Protein AF-A0A9Q5CWF3-F1 (afdb_monomer)

Structure (mmCIF, N/CA/C/O backbone):
data_AF-A0A9Q5CWF3-F1
#
_entry.id   AF-A0A9Q5CWF3-F1
#
loop_
_atom_site.group_PDB
_atom_site.id
_atom_site.type_symbol
_atom_site.label_atom_id
_atom_site.label_alt_id
_atom_site.label_comp_id
_atom_site.label_asym_id
_atom_site.label_entity_id
_atom_site.label_seq_id
_atom_site.pdbx_PDB_ins_code
_atom_site.Cartn_x
_atom_site.Cartn_y
_atom_site.Cartn_z
_atom_site.occupancy
_atom_site.B_iso_or_equiv
_atom_site.auth_seq_id
_atom_site.auth_comp_id
_atom_site.auth_asym_id
_atom_site.auth_atom_id
_atom_site.pdbx_PDB_model_num
ATOM 1 N N . MET A 1 1 ? 48.496 39.027 -43.765 1.00 51.56 1 MET A N 1
ATOM 2 C CA . MET A 1 1 ? 48.402 38.081 -42.628 1.00 51.56 1 MET A CA 1
ATOM 3 C C . MET A 1 1 ? 47.495 38.652 -41.541 1.00 51.56 1 MET A C 1
ATOM 5 O O . MET A 1 1 ? 48.000 39.264 -40.611 1.00 51.56 1 MET A O 1
ATOM 9 N N . ARG A 1 2 ? 46.163 38.553 -41.665 1.00 50.00 2 ARG A N 1
ATOM 10 C CA . ARG A 1 2 ? 45.255 39.037 -40.605 1.00 50.00 2 ARG A CA 1
ATOM 11 C C . ARG A 1 2 ? 43.814 38.542 -40.772 1.00 50.00 2 ARG A C 1
ATOM 13 O O . ARG A 1 2 ? 42.911 39.358 -40.755 1.00 50.00 2 ARG A O 1
ATOM 20 N N . GLN A 1 3 ? 43.581 37.246 -41.009 1.00 55.09 3 GLN A N 1
ATOM 21 C CA . GLN A 1 3 ? 42.193 36.740 -41.092 1.00 55.09 3 GLN A CA 1
ATOM 22 C C . GLN A 1 3 ? 41.992 35.226 -40.888 1.00 55.09 3 GLN A C 1
ATOM 24 O O . GLN A 1 3 ? 40.883 34.745 -41.062 1.00 55.09 3 GLN A O 1
ATOM 29 N N . PHE A 1 4 ? 43.009 34.467 -40.461 1.00 52.19 4 PHE A N 1
ATOM 30 C CA . PHE A 1 4 ? 42.871 33.010 -40.277 1.00 52.19 4 PHE A CA 1
ATOM 31 C C . PHE A 1 4 ? 42.641 32.549 -38.828 1.00 52.19 4 PHE A C 1
ATOM 33 O O . PHE A 1 4 ? 42.429 31.366 -38.596 1.00 52.19 4 PHE A O 1
ATOM 40 N N . ILE A 1 5 ? 42.631 33.458 -37.846 1.00 55.88 5 ILE A N 1
ATOM 41 C CA . ILE A 1 5 ? 42.514 33.078 -36.423 1.00 55.88 5 ILE A CA 1
ATOM 42 C C . ILE A 1 5 ? 41.044 32.948 -35.969 1.00 55.88 5 ILE A C 1
ATOM 44 O O . ILE A 1 5 ? 40.765 32.282 -34.978 1.00 55.88 5 ILE A O 1
ATOM 48 N N . LEU A 1 6 ? 40.075 33.493 -36.717 1.00 50.09 6 LEU A N 1
ATOM 49 C CA . LEU A 1 6 ? 38.658 33.436 -36.318 1.00 50.09 6 LEU A CA 1
ATOM 50 C C . LEU A 1 6 ? 37.949 32.105 -36.633 1.00 50.09 6 LEU A C 1
ATOM 52 O O . LEU A 1 6 ? 36.857 31.871 -36.126 1.00 50.09 6 LEU A O 1
ATOM 56 N N . LEU A 1 7 ? 38.554 31.221 -37.432 1.00 50.06 7 LEU A N 1
ATOM 57 C CA . LEU A 1 7 ? 37.955 29.929 -37.806 1.00 50.06 7 LEU A CA 1
ATOM 58 C C . LEU A 1 7 ? 38.185 28.817 -36.769 1.00 50.06 7 LEU A C 1
ATOM 60 O O . LEU A 1 7 ? 37.530 27.782 -36.830 1.00 50.06 7 LEU A O 1
ATOM 64 N N . LEU A 1 8 ? 39.050 29.044 -35.775 1.00 50.50 8 LEU A N 1
ATOM 65 C CA . LEU A 1 8 ? 39.293 28.105 -34.671 1.00 50.50 8 LEU A CA 1
ATOM 66 C C . LEU A 1 8 ? 38.262 28.205 -33.532 1.00 50.50 8 LEU A C 1
ATOM 68 O O . LEU A 1 8 ? 38.248 27.348 -32.656 1.00 50.50 8 LEU A O 1
ATOM 72 N N . PHE A 1 9 ? 37.363 29.196 -33.566 1.00 50.78 9 PHE A N 1
ATOM 73 C CA . PHE A 1 9 ? 36.269 29.351 -32.592 1.00 50.78 9 PHE A CA 1
ATOM 74 C C . PHE A 1 9 ? 34.940 28.711 -33.029 1.00 50.78 9 PHE A C 1
ATOM 76 O O . PHE A 1 9 ? 33.946 28.809 -32.315 1.00 50.78 9 PHE A O 1
ATOM 83 N N . LEU A 1 10 ? 34.919 28.036 -34.182 1.00 50.47 10 LEU A N 1
ATOM 84 C CA . LEU A 1 10 ? 33.739 27.366 -34.738 1.00 50.47 10 LEU A CA 1
ATOM 85 C C . LEU A 1 10 ? 33.941 25.855 -34.902 1.00 50.47 10 LEU A C 1
ATOM 87 O O . LEU A 1 10 ? 33.289 25.240 -35.739 1.00 50.47 10 LEU A O 1
ATOM 91 N N . LEU A 1 11 ? 34.811 25.232 -34.102 1.00 48.25 11 LEU A N 1
ATOM 92 C CA . LEU A 1 11 ? 34.676 23.798 -33.855 1.00 48.25 11 LEU A CA 1
ATOM 93 C C . LEU A 1 11 ? 33.462 23.639 -32.939 1.00 48.25 11 LEU A C 1
ATOM 95 O O . LEU A 1 11 ? 33.557 24.000 -31.761 1.00 48.25 11 LEU A O 1
ATOM 99 N N . PRO A 1 12 ? 32.310 23.149 -33.439 1.00 53.94 12 PRO A N 1
ATOM 100 C CA . PRO A 1 12 ? 31.227 22.813 -32.548 1.00 53.94 12 PRO A CA 1
ATOM 101 C C . PRO A 1 12 ? 31.809 21.749 -31.640 1.00 53.94 12 PRO A C 1
ATOM 103 O O . PRO A 1 12 ? 32.381 20.756 -32.098 1.00 53.94 12 PRO A O 1
ATOM 106 N N . ILE A 1 13 ? 31.679 21.986 -30.345 1.00 56.44 13 ILE A N 1
ATOM 107 C CA . ILE A 1 13 ? 31.797 20.964 -29.330 1.00 56.44 13 ILE A CA 1
ATOM 108 C C . ILE A 1 13 ? 30.692 19.952 -29.668 1.00 56.44 13 ILE A C 1
ATOM 110 O O . ILE A 1 13 ? 29.629 19.940 -29.062 1.00 56.44 13 ILE A O 1
ATOM 114 N N . PHE A 1 14 ? 30.958 19.054 -30.619 1.00 51.12 14 PHE A N 1
ATOM 115 C CA . PHE A 1 14 ? 30.451 17.690 -30.609 1.00 51.12 14 PHE A CA 1
ATOM 116 C C . PHE A 1 14 ? 31.179 16.964 -29.472 1.00 51.12 14 PHE A C 1
ATOM 118 O O . PHE A 1 14 ? 31.769 15.901 -29.638 1.00 51.12 14 PHE A O 1
ATOM 125 N N . GLY A 1 15 ? 31.172 17.574 -28.283 1.00 47.25 15 GLY A N 1
ATOM 126 C CA . GLY A 1 15 ? 31.254 16.816 -27.064 1.00 47.25 15 GLY A CA 1
ATOM 127 C C . GLY A 1 15 ? 30.072 15.888 -27.173 1.00 47.25 15 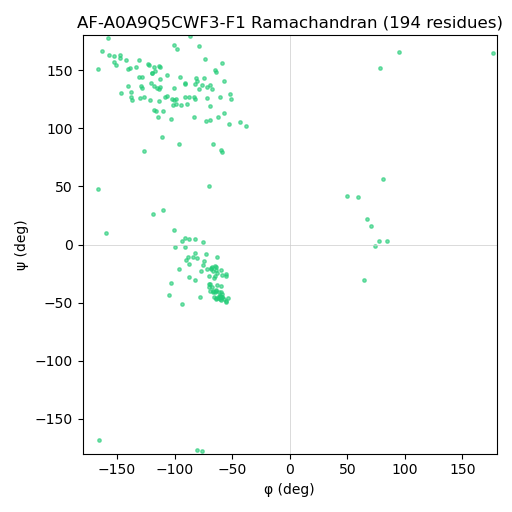GLY A C 1
ATOM 128 O O . GLY A 1 15 ? 28.939 16.361 -27.253 1.00 47.25 15 GLY A O 1
ATOM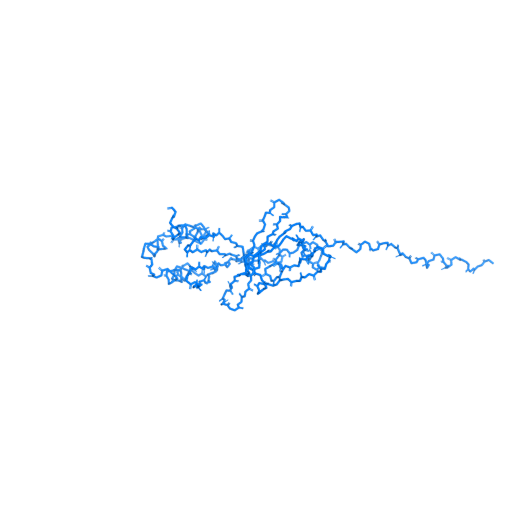 129 N N . ASN A 1 16 ? 30.368 14.597 -27.299 1.00 43.62 16 ASN A N 1
ATOM 130 C CA . ASN A 1 16 ? 29.409 13.533 -27.113 1.00 43.62 16 ASN A CA 1
ATOM 131 C C . ASN A 1 16 ? 28.514 13.958 -25.955 1.00 43.62 16 ASN A C 1
ATOM 133 O O . ASN A 1 16 ? 28.917 13.900 -24.789 1.00 43.62 16 ASN A O 1
ATOM 137 N N . SER A 1 17 ? 27.315 14.442 -26.279 1.00 42.72 17 SER A N 1
ATOM 138 C CA . SER A 1 17 ? 26.239 14.479 -25.327 1.00 42.72 17 SER A CA 1
ATOM 139 C C . SER A 1 17 ? 25.963 13.005 -25.111 1.00 42.72 17 SER A C 1
ATOM 141 O O . SER A 1 17 ? 25.153 12.377 -25.785 1.00 42.72 17 SER A O 1
ATOM 143 N N . ASN A 1 18 ? 26.712 12.417 -24.178 1.00 45.28 18 ASN A N 1
ATOM 144 C CA . ASN A 1 18 ? 26.274 11.256 -23.443 1.00 45.28 18 ASN A CA 1
ATOM 145 C C . ASN A 1 18 ? 24.994 11.736 -22.765 1.00 45.28 18 ASN A C 1
ATOM 147 O O . ASN A 1 18 ? 25.015 12.202 -21.625 1.00 45.28 18 ASN A O 1
ATOM 151 N N . ALA A 1 19 ? 23.900 11.768 -23.530 1.00 41.53 19 ALA A N 1
ATOM 152 C CA . ALA A 1 19 ? 22.565 12.009 -23.055 1.00 41.53 19 ALA A CA 1
ATOM 153 C C . ALA A 1 19 ? 22.415 10.988 -21.949 1.00 41.53 19 ALA A C 1
ATOM 155 O O . ALA A 1 19 ? 22.371 9.798 -22.247 1.00 41.53 19 ALA A O 1
ATOM 156 N N . GLN A 1 20 ? 22.511 11.462 -20.702 1.00 51.28 20 GLN A N 1
ATOM 157 C CA . GLN A 1 20 ? 22.682 10.631 -19.520 1.00 51.28 20 GLN A CA 1
ATOM 158 C C . GLN A 1 20 ? 21.743 9.445 -19.650 1.00 51.28 20 GLN A C 1
ATOM 160 O O . GLN A 1 20 ? 20.522 9.633 -19.539 1.00 51.28 20 GLN A O 1
ATOM 165 N N . THR A 1 21 ? 22.297 8.267 -19.954 1.00 53.91 21 THR A N 1
ATOM 166 C CA . THR A 1 21 ? 21.495 7.067 -20.157 1.00 53.91 21 THR A CA 1
ATOM 167 C C . THR A 1 21 ? 20.591 6.975 -18.938 1.00 53.91 21 THR A C 1
ATOM 169 O O . THR A 1 21 ? 21.089 7.135 -17.816 1.00 53.91 21 THR A O 1
ATOM 172 N N . PRO A 1 22 ? 19.260 6.886 -19.111 1.00 63.03 22 PRO A N 1
ATOM 173 C CA . PRO A 1 22 ? 18.371 6.881 -17.967 1.00 63.03 22 PRO A CA 1
ATOM 174 C C . PRO A 1 22 ? 18.847 5.807 -16.996 1.00 63.03 22 PRO A C 1
ATOM 176 O O . PRO A 1 22 ? 19.101 4.686 -17.430 1.00 63.03 22 PRO A O 1
ATOM 179 N N . SER A 1 23 ? 19.008 6.152 -15.718 1.00 83.56 23 SER A N 1
ATOM 180 C CA . SER A 1 23 ? 19.362 5.154 -14.713 1.00 83.56 23 SER A CA 1
ATOM 181 C C . SER A 1 23 ? 18.217 4.147 -14.677 1.00 83.56 23 SER A C 1
ATOM 183 O O . SER A 1 23 ? 17.084 4.502 -14.343 1.00 83.56 23 SER A O 1
ATOM 185 N N . THR A 1 24 ? 18.472 2.933 -15.156 1.00 91.62 24 THR A N 1
ATOM 186 C CA . THR A 1 24 ? 17.497 1.845 -15.157 1.00 91.62 24 THR A CA 1
ATOM 187 C C . THR A 1 24 ? 17.947 0.760 -14.206 1.00 91.62 24 THR A C 1
ATOM 189 O O . THR A 1 24 ? 19.127 0.418 -14.183 1.00 91.62 24 THR A O 1
ATOM 192 N N . VAL A 1 25 ? 16.997 0.157 -13.505 1.00 93.62 25 VAL A N 1
ATOM 193 C CA . VAL A 1 25 ? 17.226 -0.979 -12.612 1.00 93.62 25 VAL A CA 1
ATOM 194 C C . VAL A 1 25 ? 16.418 -2.189 -13.079 1.00 93.62 25 VAL A C 1
ATOM 196 O O . VAL A 1 25 ? 15.331 -2.009 -13.635 1.00 93.62 25 VAL A O 1
ATOM 199 N N . PRO A 1 26 ? 16.904 -3.424 -12.877 1.00 94.56 26 PRO A N 1
ATOM 200 C CA . PRO A 1 26 ? 16.088 -4.614 -13.078 1.00 94.56 26 PRO A CA 1
ATOM 201 C C . PRO A 1 26 ? 14.822 -4.573 -12.214 1.00 94.56 26 PRO A C 1
ATOM 203 O O . PRO A 1 26 ? 14.853 -4.162 -11.051 1.00 94.56 26 PRO A O 1
ATOM 206 N N . GLY A 1 27 ? 13.709 -5.022 -12.780 1.00 96.00 27 GLY A N 1
ATOM 207 C CA . GLY A 1 27 ? 12.434 -5.095 -12.087 1.00 96.00 27 GLY A CA 1
ATOM 208 C C . GLY A 1 27 ? 11.423 -5.957 -12.829 1.00 96.00 27 GLY A C 1
ATOM 209 O O . GLY A 1 27 ? 11.756 -6.698 -13.754 1.00 96.00 27 GLY A O 1
ATOM 210 N N . TYR A 1 28 ? 10.172 -5.871 -12.401 1.00 96.94 28 TYR A N 1
ATOM 211 C CA . TYR A 1 28 ? 9.061 -6.604 -12.993 1.00 96.94 28 TYR A CA 1
ATOM 212 C C . TYR A 1 28 ? 7.751 -5.850 -12.792 1.00 96.94 28 TYR A C 1
ATOM 214 O O . TYR A 1 28 ? 7.643 -5.012 -11.896 1.00 96.94 28 TYR A O 1
ATOM 222 N N . TYR A 1 29 ? 6.741 -6.197 -13.580 1.00 97.81 29 TYR A N 1
ATOM 223 C CA . TYR A 1 29 ? 5.349 -5.849 -13.310 1.00 97.81 29 TYR A CA 1
ATOM 224 C C . TYR A 1 29 ? 4.449 -7.077 -13.442 1.00 97.81 29 TYR A C 1
ATOM 226 O O . TYR A 1 29 ? 4.824 -8.065 -14.068 1.00 97.81 29 TYR A O 1
ATOM 234 N N . VAL A 1 30 ? 3.275 -7.011 -12.819 1.00 98.12 30 VAL A N 1
ATOM 235 C CA . VAL A 1 30 ? 2.263 -8.070 -12.828 1.00 98.12 30 VAL A CA 1
ATOM 236 C C . VAL A 1 30 ? 1.031 -7.574 -13.574 1.00 98.12 30 VAL A C 1
ATOM 238 O O . VAL A 1 30 ? 0.477 -6.530 -13.220 1.00 98.12 30 VAL A O 1
ATOM 241 N N . THR A 1 31 ? 0.612 -8.3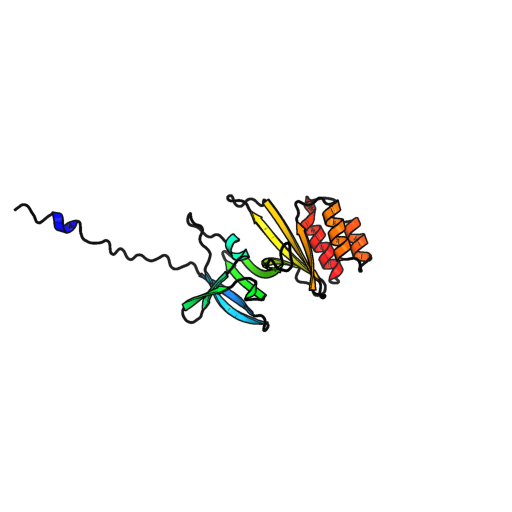00 -14.606 1.00 97.12 31 THR A N 1
ATOM 242 C CA . THR A 1 31 ? -0.572 -7.987 -15.425 1.00 97.12 31 THR A CA 1
ATOM 243 C C . THR A 1 31 ? -1.871 -8.399 -14.725 1.00 97.12 31 THR A C 1
ATOM 245 O O . THR A 1 31 ? -1.852 -9.113 -13.725 1.00 97.12 31 THR A O 1
ATOM 248 N N . TYR A 1 32 ? -3.028 -8.006 -15.271 1.00 95.56 32 TYR A N 1
ATOM 249 C CA . TYR A 1 32 ? -4.330 -8.485 -14.782 1.00 95.56 32 TYR A CA 1
ATOM 250 C C . TYR A 1 32 ? -4.597 -9.972 -15.051 1.00 95.56 32 TYR A C 1
ATOM 252 O O . TYR A 1 32 ? -5.390 -10.576 -14.335 1.00 95.56 32 TYR A O 1
ATOM 260 N N . SER A 1 33 ? -3.902 -10.577 -16.020 1.00 96.50 33 SER A N 1
ATOM 261 C CA . SER A 1 33 ? -3.858 -12.034 -16.212 1.00 96.50 33 SER A CA 1
ATOM 262 C C . SER A 1 33 ? -2.974 -12.749 -15.182 1.00 96.50 33 SER A C 1
ATOM 264 O O . SER A 1 33 ? -2.855 -13.967 -15.230 1.00 96.50 33 SER A O 1
ATOM 266 N N . ASN A 1 34 ? -2.397 -12.007 -14.226 1.00 94.25 34 ASN A N 1
ATOM 267 C CA . ASN A 1 34 ? -1.495 -12.498 -13.187 1.00 94.25 34 ASN A CA 1
ATOM 268 C C . ASN A 1 34 ? -0.143 -13.012 -13.721 1.00 94.25 34 ASN A C 1
ATOM 270 O O . ASN A 1 34 ? 0.561 -13.753 -13.034 1.00 94.25 34 ASN A O 1
ATOM 274 N N . ASP A 1 35 ? 0.252 -12.568 -14.916 1.00 96.81 35 ASP A N 1
ATOM 275 C CA . ASP A 1 35 ? 1.565 -12.858 -15.486 1.00 96.81 35 ASP A CA 1
ATOM 276 C C . ASP A 1 35 ? 2.606 -11.893 -14.924 1.00 96.81 35 ASP A C 1
ATOM 278 O O . ASP A 1 35 ? 2.369 -10.687 -14.813 1.00 96.81 35 ASP A O 1
ATOM 282 N N . THR A 1 36 ? 3.788 -12.416 -14.600 1.00 96.81 36 THR A N 1
ATOM 283 C CA . THR A 1 36 ? 4.938 -11.593 -14.207 1.00 96.81 36 THR A CA 1
ATOM 284 C C . THR A 1 36 ? 5.814 -11.327 -15.421 1.00 96.81 36 THR A C 1
ATOM 286 O O . THR A 1 36 ? 6.359 -12.253 -16.016 1.00 96.81 36 THR A O 1
ATOM 289 N N . VAL A 1 37 ? 5.992 -10.053 -15.764 1.00 95.88 37 VAL A N 1
ATOM 290 C CA . VAL A 1 37 ? 6.834 -9.622 -16.883 1.00 95.88 37 VAL A CA 1
ATOM 291 C C . VAL A 1 37 ? 8.077 -8.926 -16.344 1.00 95.88 37 VAL A C 1
ATOM 293 O O . VAL A 1 37 ? 7.993 -7.853 -15.741 1.00 95.88 37 VAL A O 1
ATOM 296 N N . TYR A 1 38 ? 9.243 -9.530 -16.573 1.00 95.69 38 TYR A N 1
ATOM 297 C CA . TYR A 1 38 ? 10.537 -8.950 -16.217 1.00 95.69 38 TYR A CA 1
ATOM 298 C C . TYR A 1 38 ? 10.932 -7.845 -17.197 1.00 95.69 38 TYR A C 1
ATOM 300 O O . TYR A 1 38 ? 10.755 -7.962 -18.407 1.00 95.69 38 TYR A O 1
ATOM 308 N N . THR A 1 39 ? 11.460 -6.744 -16.669 1.00 95.38 39 THR A N 1
ATOM 309 C CA . THR A 1 39 ? 11.754 -5.534 -17.443 1.00 95.38 39 THR A CA 1
ATOM 310 C C . THR A 1 39 ? 12.813 -4.683 -16.740 1.00 95.38 39 THR A C 1
ATOM 312 O O . THR A 1 39 ? 13.276 -5.006 -15.643 1.00 95.38 39 THR A O 1
ATOM 315 N N . LYS A 1 40 ? 13.213 -3.573 -17.358 1.00 95.44 40 LYS A N 1
ATOM 316 C CA . LYS A 1 40 ? 14.032 -2.547 -16.714 1.00 95.44 40 LYS A CA 1
ATOM 317 C C . LYS A 1 40 ? 13.147 -1.371 -16.326 1.00 95.44 40 LYS A C 1
ATOM 319 O O . LYS A 1 40 ? 12.476 -0.799 -17.175 1.00 95.44 40 LYS A O 1
ATOM 324 N N . ILE A 1 41 ? 13.166 -0.980 -15.060 1.00 96.06 41 ILE A N 1
ATOM 325 C CA . ILE A 1 41 ? 12.453 0.197 -14.564 1.00 96.06 41 ILE A CA 1
ATOM 326 C C . ILE A 1 41 ? 13.376 1.403 -14.643 1.00 96.06 41 ILE A C 1
ATOM 328 O O . ILE A 1 41 ? 14.489 1.387 -14.122 1.00 96.06 41 ILE A O 1
ATOM 332 N N . LYS A 1 42 ? 12.905 2.468 -15.283 1.00 94.31 42 LYS A N 1
ATOM 333 C CA . LYS A 1 42 ? 13.611 3.741 -15.345 1.00 94.31 42 LYS A CA 1
ATOM 334 C C . LYS A 1 42 ? 13.354 4.544 -14.078 1.00 94.31 42 LYS A C 1
ATOM 336 O O . LYS A 1 42 ? 12.207 4.841 -13.739 1.00 94.31 42 LYS A O 1
ATOM 341 N N . LEU A 1 43 ? 14.435 4.939 -13.414 1.00 92.19 43 LEU A N 1
ATOM 342 C CA . LEU A 1 43 ? 14.370 5.756 -12.216 1.00 92.19 43 LEU A CA 1
ATOM 343 C C . LEU A 1 43 ? 13.947 7.190 -12.582 1.00 92.19 43 LEU A C 1
ATOM 345 O O . LEU A 1 43 ? 14.533 7.813 -13.479 1.00 92.19 43 LEU A O 1
ATOM 349 N N . PRO A 1 44 ? 12.893 7.720 -11.942 1.00 88.94 44 PRO A N 1
ATOM 350 C CA . PRO A 1 44 ? 12.393 9.057 -12.204 1.00 88.94 44 PRO A CA 1
ATOM 351 C C . PRO A 1 44 ? 13.417 10.088 -11.742 1.00 88.94 44 PRO A C 1
ATOM 353 O O . PRO A 1 44 ? 13.912 10.011 -10.625 1.00 88.94 44 PRO A O 1
ATOM 356 N N . LYS A 1 45 ? 13.688 11.094 -12.576 1.00 84.31 45 LYS A N 1
ATOM 357 C CA . LYS A 1 45 ? 14.541 12.229 -12.205 1.00 84.31 45 LYS A CA 1
ATOM 358 C C . LYS A 1 45 ? 13.706 13.412 -11.700 1.00 84.31 45 LYS A C 1
ATOM 360 O O . LYS A 1 45 ? 12.598 13.663 -12.198 1.00 84.31 45 LYS A O 1
ATOM 365 N N . SER A 1 46 ? 14.232 14.139 -10.720 1.00 79.69 46 SER A N 1
ATOM 366 C CA . SER A 1 46 ? 13.754 15.459 -10.298 1.00 79.69 46 SER A CA 1
ATOM 367 C C . SER A 1 46 ? 14.133 16.530 -11.329 1.00 79.69 46 SER A C 1
ATOM 369 O O . SER A 1 46 ? 15.050 16.339 -12.127 1.00 79.69 46 SER A O 1
ATOM 371 N N . ILE A 1 47 ? 13.432 17.669 -11.306 1.00 75.19 47 ILE A N 1
ATOM 372 C CA . ILE A 1 47 ? 13.755 18.836 -12.147 1.00 75.19 47 ILE A CA 1
ATOM 373 C C . ILE A 1 47 ? 15.090 19.495 -11.756 1.00 75.19 47 ILE A C 1
ATOM 375 O O . ILE A 1 47 ? 15.682 20.181 -12.578 1.00 75.19 47 ILE A O 1
ATOM 379 N N . PHE A 1 48 ? 15.584 19.242 -10.539 1.00 73.06 48 PHE A N 1
ATOM 380 C CA . PHE A 1 48 ? 16.840 19.794 -10.009 1.00 73.06 48 PHE A CA 1
ATOM 381 C C . PHE A 1 48 ? 18.026 18.814 -10.080 1.00 73.06 48 PHE A C 1
ATOM 383 O O . PHE A 1 48 ? 19.063 19.051 -9.470 1.00 73.06 48 PHE A O 1
ATOM 390 N N . GLY A 1 49 ? 17.886 17.708 -10.819 1.00 65.94 49 GLY A N 1
ATOM 391 C CA . GLY A 1 49 ? 18.840 16.598 -10.766 1.00 65.94 49 GLY A CA 1
ATOM 392 C C . GLY A 1 49 ? 18.624 15.730 -9.520 1.00 65.94 49 GLY A C 1
ATOM 393 O O . GLY A 1 49 ? 18.078 16.176 -8.517 1.00 65.94 49 GLY A O 1
ATOM 394 N N . GLY A 1 50 ? 18.972 14.448 -9.607 1.00 77.19 50 GLY A N 1
ATOM 395 C CA . GLY A 1 50 ? 18.658 13.452 -8.575 1.00 77.19 50 GLY A CA 1
ATOM 396 C C . GLY A 1 50 ? 17.375 12.668 -8.852 1.00 77.19 50 GLY A C 1
ATOM 397 O O . GLY A 1 50 ? 16.591 13.005 -9.743 1.00 77.19 50 GLY A O 1
ATOM 398 N N . GLU A 1 51 ? 17.197 11.574 -8.123 1.00 83.38 51 GLU A N 1
ATOM 399 C CA . GLU A 1 51 ? 16.085 10.643 -8.300 1.00 83.38 51 GLU A CA 1
ATOM 400 C C . GLU A 1 51 ? 14.894 11.032 -7.418 1.00 83.38 51 GLU A C 1
ATOM 402 O O . GLU A 1 51 ? 15.060 11.422 -6.266 1.00 83.38 51 GLU A O 1
ATOM 407 N N . ASP A 1 52 ? 13.680 10.926 -7.958 1.00 84.69 52 ASP A N 1
ATOM 408 C CA . ASP A 1 52 ? 12.441 11.272 -7.260 1.00 84.69 52 ASP A CA 1
ATOM 409 C C . ASP A 1 52 ? 11.451 10.107 -7.301 1.00 84.69 52 ASP A C 1
ATOM 411 O O . ASP A 1 52 ? 10.507 10.062 -8.102 1.00 84.69 52 ASP A O 1
ATOM 415 N N . LEU A 1 53 ? 11.677 9.148 -6.404 1.00 86.25 53 LEU A N 1
ATOM 416 C CA . LEU A 1 53 ? 10.841 7.958 -6.261 1.00 86.25 53 LEU A CA 1
ATOM 417 C C . LEU A 1 53 ? 9.400 8.290 -5.842 1.00 86.25 53 LEU A C 1
ATOM 419 O O . LEU A 1 53 ? 8.547 7.411 -5.914 1.00 86.25 53 LEU A O 1
ATOM 423 N N . SER A 1 54 ? 9.073 9.527 -5.445 1.00 85.31 54 SER A N 1
ATOM 424 C CA . SER A 1 54 ? 7.680 9.899 -5.159 1.00 85.31 54 SER A CA 1
ATOM 425 C C . SER A 1 54 ? 6.804 9.841 -6.416 1.00 85.31 54 SER A C 1
ATOM 427 O O . SER A 1 54 ? 5.617 9.540 -6.331 1.00 85.31 54 SER A O 1
ATOM 429 N N . LYS A 1 55 ? 7.384 10.021 -7.613 1.00 88.94 55 LYS A N 1
ATOM 430 C CA . LYS A 1 55 ? 6.654 9.958 -8.895 1.00 88.94 55 LYS A CA 1
ATOM 431 C C . LYS A 1 55 ? 6.127 8.563 -9.221 1.00 88.94 55 LYS A C 1
ATOM 433 O O . LYS A 1 55 ? 5.157 8.434 -9.973 1.00 88.94 55 LYS A O 1
ATOM 438 N N . PHE A 1 56 ? 6.737 7.537 -8.639 1.00 93.00 56 PHE A N 1
ATOM 439 C CA . PHE A 1 56 ? 6.369 6.145 -8.855 1.00 93.00 56 PHE A CA 1
ATOM 440 C C . PHE A 1 56 ? 4.962 5.798 -8.368 1.00 93.00 56 PHE A C 1
ATOM 442 O O . PHE A 1 56 ? 4.356 4.872 -8.889 1.00 93.00 56 PHE A O 1
ATOM 449 N N . ILE A 1 57 ? 4.375 6.599 -7.479 1.00 93.62 57 ILE A N 1
ATOM 450 C CA . ILE A 1 57 ? 2.997 6.394 -7.011 1.00 93.62 57 ILE A CA 1
ATOM 451 C C . ILE A 1 57 ? 1.953 6.646 -8.113 1.00 93.62 57 ILE A C 1
ATOM 453 O O . ILE A 1 57 ? 0.813 6.196 -8.004 1.00 93.62 57 ILE A O 1
ATOM 457 N N . TYR A 1 58 ? 2.330 7.381 -9.167 1.00 94.81 58 TYR A N 1
ATOM 458 C CA . TYR A 1 58 ? 1.451 7.762 -10.276 1.00 94.81 58 TYR A CA 1
ATOM 459 C C . TYR A 1 58 ? 1.678 6.938 -11.537 1.00 94.81 58 TYR A C 1
ATOM 461 O O . TYR A 1 58 ? 0.749 6.759 -12.320 1.00 94.81 58 TYR A O 1
ATOM 469 N N . ARG A 1 59 ? 2.922 6.527 -11.789 1.00 95.62 59 ARG A N 1
ATOM 470 C CA . ARG A 1 59 ? 3.313 5.759 -12.972 1.00 95.62 59 ARG A CA 1
ATOM 471 C C . ARG A 1 59 ? 4.706 5.172 -12.804 1.00 95.62 59 ARG A C 1
ATOM 473 O O . ARG A 1 59 ? 5.571 5.811 -12.208 1.00 95.62 59 ARG A O 1
ATOM 480 N N . VAL A 1 60 ? 4.946 4.041 -13.448 1.00 96.50 60 VAL A N 1
ATOM 481 C CA . VAL A 1 60 ? 6.277 3.463 -13.641 1.00 96.50 60 VAL A CA 1
ATOM 482 C C . VAL A 1 60 ? 6.630 3.510 -15.126 1.00 96.50 60 VAL A C 1
ATOM 484 O O . VAL A 1 60 ? 5.790 3.250 -15.985 1.00 96.50 60 VAL A O 1
ATOM 487 N N . GLU A 1 61 ? 7.857 3.914 -15.448 1.00 95.94 61 GLU A N 1
ATOM 488 C CA . GLU A 1 61 ? 8.372 3.855 -16.818 1.00 95.94 61 GLU A CA 1
ATOM 489 C C . GLU A 1 61 ? 9.260 2.619 -16.934 1.00 95.94 61 GLU A C 1
ATOM 491 O O . GLU A 1 61 ? 10.195 2.449 -16.149 1.00 95.94 61 GLU A O 1
ATOM 496 N N . ILE A 1 62 ? 8.939 1.756 -17.890 1.00 95.38 62 ILE A N 1
ATOM 497 C CA . ILE A 1 62 ? 9.650 0.513 -18.159 1.00 95.38 62 ILE A CA 1
ATOM 498 C C . ILE A 1 62 ? 10.335 0.580 -19.523 1.00 95.38 62 ILE A C 1
ATOM 500 O O . ILE A 1 62 ? 9.892 1.310 -20.413 1.00 95.38 62 ILE A O 1
ATOM 504 N N . VAL A 1 63 ? 11.406 -0.189 -19.671 1.00 93.12 63 VAL A N 1
ATOM 505 C CA . VAL A 1 63 ? 12.111 -0.430 -20.928 1.00 93.12 63 VAL A CA 1
ATOM 506 C C . VAL A 1 63 ? 12.010 -1.919 -21.224 1.00 93.12 63 VAL A C 1
ATOM 508 O O . VAL A 1 63 ? 12.497 -2.740 -20.438 1.00 93.12 63 VAL A O 1
ATOM 511 N N . ASP A 1 64 ? 11.329 -2.270 -22.309 1.00 84.56 64 ASP A N 1
ATOM 512 C CA . ASP A 1 64 ? 11.125 -3.668 -22.683 1.00 84.56 64 ASP A CA 1
ATOM 513 C C . ASP A 1 64 ? 12.385 -4.300 -23.303 1.00 84.56 64 ASP A C 1
ATOM 515 O O . ASP A 1 64 ? 13.457 -3.690 -23.375 1.00 84.56 64 ASP A O 1
ATOM 519 N N . SER A 1 65 ? 12.271 -5.561 -23.722 1.00 81.38 65 SER A N 1
ATOM 520 C CA . SER A 1 65 ? 13.363 -6.305 -24.357 1.00 81.38 65 SER A CA 1
ATOM 521 C C . SER A 1 65 ? 13.812 -5.723 -25.699 1.00 81.38 65 SER A C 1
ATOM 523 O O . SER A 1 65 ? 14.941 -5.978 -26.108 1.00 81.38 65 SER A O 1
ATOM 525 N N . PHE A 1 66 ? 12.960 -4.947 -26.371 1.00 84.69 66 PHE A N 1
ATOM 526 C CA . PHE A 1 66 ? 13.259 -4.278 -27.639 1.00 84.69 66 PHE A CA 1
ATOM 527 C C . PHE A 1 66 ? 13.829 -2.867 -27.431 1.00 84.69 66 PHE A C 1
ATOM 529 O O . PHE A 1 66 ? 14.211 -2.207 -28.392 1.00 84.69 66 PHE A O 1
ATOM 536 N N . GLY A 1 67 ? 13.938 -2.411 -26.177 1.00 82.38 67 GLY A N 1
ATOM 537 C CA . GLY A 1 67 ? 14.415 -1.074 -25.832 1.00 82.38 67 GLY A CA 1
ATOM 538 C C . GLY A 1 67 ? 13.326 0.000 -25.877 1.00 82.38 67 GLY A C 1
ATOM 539 O O . GLY A 1 67 ? 1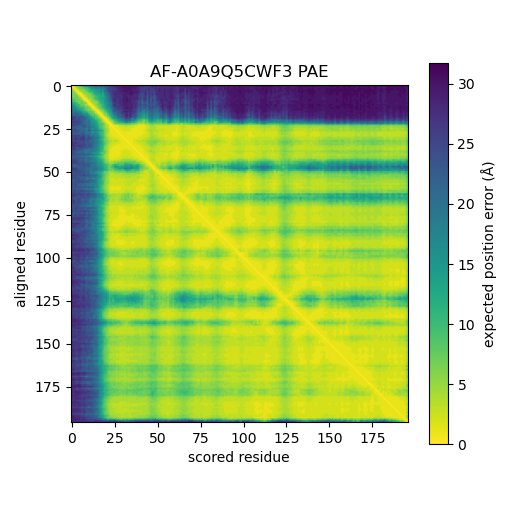3.622 1.172 -25.618 1.00 82.38 67 GLY A O 1
ATOM 540 N N . GLU A 1 68 ? 12.078 -0.383 -26.149 1.00 88.56 68 GLU A N 1
ATOM 541 C CA . GLU A 1 68 ? 10.945 0.531 -26.211 1.00 88.56 68 GLU A CA 1
ATOM 542 C C . GLU A 1 68 ? 10.520 0.969 -24.811 1.00 88.56 68 GLU A C 1
ATOM 544 O O . GLU A 1 68 ? 10.567 0.216 -23.832 1.00 88.56 68 GLU A O 1
ATOM 549 N N . ARG A 1 69 ? 10.106 2.236 -24.705 1.00 91.50 69 ARG A N 1
ATOM 550 C CA . ARG A 1 69 ? 9.741 2.849 -23.425 1.00 91.50 69 ARG A CA 1
ATOM 551 C C . ARG A 1 69 ? 8.237 2.895 -23.267 1.00 91.50 69 ARG A C 1
ATOM 553 O O . ARG A 1 69 ? 7.550 3.607 -23.997 1.00 91.50 69 ARG A O 1
ATOM 560 N N . LYS A 1 70 ? 7.732 2.240 -22.226 1.00 94.12 70 LYS A N 1
ATOM 561 C CA . LYS A 1 70 ? 6.308 2.253 -21.886 1.00 94.12 70 LYS A CA 1
ATOM 562 C C . LYS A 1 70 ? 6.088 2.869 -20.513 1.00 94.12 70 LYS A C 1
ATOM 564 O O . LYS A 1 70 ? 6.808 2.584 -19.561 1.00 94.12 70 LYS A O 1
ATOM 569 N N . LYS A 1 71 ? 5.074 3.725 -20.401 1.00 95.62 71 LYS A N 1
ATOM 570 C CA . LYS A 1 71 ? 4.598 4.251 -19.116 1.00 95.62 71 LYS A CA 1
ATOM 571 C C . LYS A 1 71 ? 3.380 3.445 -18.701 1.00 95.62 71 LYS A C 1
ATOM 573 O O . LYS A 1 71 ? 2.404 3.429 -19.441 1.00 95.62 71 LYS A O 1
ATOM 578 N N . LEU A 1 72 ? 3.458 2.811 -17.540 1.00 97.12 72 LEU A N 1
ATOM 579 C CA . LEU A 1 72 ? 2.370 2.054 -16.937 1.00 97.12 72 LEU A CA 1
ATOM 580 C C . LEU A 1 72 ? 1.818 2.845 -15.754 1.00 97.12 72 LEU A C 1
ATOM 582 O O . LEU A 1 72 ? 2.571 3.294 -14.885 1.00 97.12 72 LEU A O 1
ATOM 586 N N . LYS A 1 73 ? 0.508 3.042 -15.744 1.00 97.50 73 LYS A N 1
ATOM 587 C CA . LYS A 1 73 ? -0.256 3.654 -14.661 1.00 97.50 73 LYS A CA 1
ATOM 588 C C . LYS A 1 73 ? -0.888 2.567 -13.780 1.00 97.50 73 LYS A C 1
ATOM 590 O O . LYS A 1 73 ? -0.907 1.402 -14.176 1.00 97.50 73 LYS A O 1
ATOM 595 N N . PRO A 1 74 ? -1.426 2.922 -12.600 1.00 97.62 74 PRO A N 1
ATOM 596 C CA . PRO A 1 74 ? -2.133 1.973 -11.745 1.00 97.62 74 PRO A CA 1
ATOM 597 C C . PRO A 1 74 ? -3.292 1.240 -12.437 1.00 97.62 74 PRO A C 1
ATOM 599 O O . PRO A 1 74 ? -3.612 0.119 -12.065 1.00 97.62 74 PRO A O 1
ATOM 602 N N . GLU A 1 75 ? -3.910 1.850 -13.450 1.00 97.00 75 GLU A N 1
ATOM 603 C CA . GLU A 1 75 ? -4.995 1.234 -14.224 1.00 97.00 75 GLU A CA 1
ATOM 604 C C . GLU A 1 75 ? -4.513 0.144 -15.198 1.00 97.00 75 GLU A C 1
ATOM 606 O O . GLU A 1 75 ? -5.334 -0.598 -15.727 1.00 97.00 75 GLU A O 1
ATOM 611 N N . ASP A 1 76 ? -3.206 0.065 -15.473 1.00 97.50 76 ASP A N 1
ATOM 612 C CA . ASP A 1 76 ? -2.652 -0.801 -16.520 1.00 97.50 76 ASP A CA 1
ATOM 613 C C . ASP A 1 76 ? -2.147 -2.152 -15.980 1.00 97.50 76 ASP A C 1
ATOM 615 O O . ASP A 1 76 ? -1.969 -3.100 -16.747 1.00 97.50 76 ASP A O 1
ATOM 619 N N . ILE A 1 77 ? -1.852 -2.242 -14.678 1.00 97.81 77 ILE A N 1
ATOM 620 C CA . ILE A 1 77 ? -1.172 -3.385 -14.045 1.00 97.81 77 ILE A CA 1
ATOM 621 C C . ILE A 1 77 ? -1.657 -3.602 -12.609 1.00 97.81 77 ILE A C 1
ATOM 623 O O . ILE A 1 77 ? -2.157 -2.681 -11.973 1.00 97.81 77 ILE A O 1
ATOM 627 N N . ILE A 1 78 ? -1.450 -4.799 -12.051 1.00 97.69 78 ILE A N 1
ATOM 628 C CA . ILE A 1 78 ? -1.764 -5.106 -10.644 1.00 97.69 78 ILE A CA 1
ATOM 629 C C . ILE A 1 78 ? -0.693 -4.548 -9.705 1.00 97.69 78 ILE A C 1
ATOM 631 O O . ILE A 1 78 ? -0.993 -4.018 -8.634 1.00 97.69 78 ILE A O 1
ATOM 635 N N . SER A 1 79 ? 0.577 -4.738 -10.055 1.00 98.25 79 SER A N 1
ATOM 636 C CA . SER A 1 79 ? 1.705 -4.364 -9.203 1.00 98.25 79 SER A CA 1
ATOM 637 C C . SER A 1 79 ? 2.998 -4.303 -9.998 1.00 98.25 79 SER A C 1
ATOM 639 O O . SER A 1 79 ? 3.070 -4.800 -11.120 1.00 98.25 79 SER A O 1
ATOM 641 N N . TYR A 1 80 ? 4.032 -3.722 -9.406 1.00 98.25 80 TYR A N 1
ATOM 642 C CA . TYR A 1 80 ? 5.392 -3.815 -9.916 1.00 98.25 80 TYR A CA 1
ATOM 643 C C . TYR A 1 80 ? 6.400 -3.810 -8.772 1.00 98.25 80 TYR A C 1
ATOM 645 O O . TYR A 1 80 ? 6.091 -3.427 -7.636 1.00 98.25 80 TYR A O 1
ATOM 653 N N . GLY A 1 81 ? 7.619 -4.242 -9.075 1.00 97.50 81 GLY A N 1
ATOM 654 C CA . GLY A 1 81 ? 8.704 -4.237 -8.113 1.00 97.50 81 GLY A CA 1
ATOM 655 C C . GLY A 1 81 ? 10.077 -4.091 -8.747 1.00 97.50 81 GLY A C 1
ATOM 656 O O . GLY A 1 81 ? 10.287 -4.409 -9.914 1.00 97.50 81 GLY A O 1
ATOM 657 N N . PHE A 1 82 ? 11.007 -3.567 -7.960 1.00 96.31 82 PHE A N 1
ATOM 658 C CA . PHE A 1 82 ? 12.402 -3.356 -8.332 1.00 96.31 82 PHE A CA 1
ATOM 659 C C . PHE A 1 82 ? 13.267 -3.280 -7.078 1.00 96.31 82 PHE A C 1
ATOM 661 O O . PHE A 1 82 ? 12.761 -3.040 -5.982 1.00 96.31 82 PHE A O 1
ATOM 668 N N . SER A 1 83 ? 14.574 -3.433 -7.247 1.00 94.00 83 SER A N 1
ATOM 669 C CA . SER A 1 83 ? 15.542 -3.202 -6.176 1.00 94.00 83 SER A CA 1
ATOM 670 C C . SER A 1 83 ? 16.412 -2.003 -6.525 1.00 94.00 83 SER A C 1
ATOM 672 O O . SER A 1 83 ? 16.899 -1.889 -7.648 1.00 94.00 83 SER A O 1
ATOM 674 N N . HIS A 1 84 ? 16.603 -1.102 -5.567 1.00 90.69 84 HIS A N 1
ATOM 675 C CA . HIS A 1 84 ? 17.414 0.096 -5.740 1.00 90.69 84 HIS A CA 1
ATOM 676 C C . HIS A 1 84 ? 18.109 0.443 -4.418 1.00 90.69 84 HIS A C 1
ATOM 678 O O . HIS A 1 84 ? 17.472 0.449 -3.369 1.00 90.69 84 HIS A O 1
ATOM 684 N N . ASN A 1 85 ? 19.425 0.676 -4.455 1.00 87.94 85 ASN A N 1
ATOM 685 C CA . ASN A 1 85 ? 20.266 0.936 -3.275 1.00 87.94 85 ASN A CA 1
ATOM 686 C C . ASN A 1 85 ? 20.086 -0.088 -2.136 1.00 87.94 85 ASN A C 1
ATOM 688 O O . ASN A 1 85 ? 19.990 0.274 -0.968 1.00 87.94 85 ASN A O 1
ATOM 692 N N . GLY A 1 86 ? 19.984 -1.378 -2.479 1.00 87.75 86 GLY A N 1
ATOM 693 C CA . GLY A 1 86 ? 19.777 -2.459 -1.506 1.00 87.75 86 GLY A CA 1
ATOM 694 C C . GLY A 1 86 ? 18.359 -2.546 -0.928 1.00 87.75 86 GLY A C 1
ATOM 695 O O . GLY A 1 86 ? 18.070 -3.464 -0.166 1.00 87.75 86 GLY A O 1
ATOM 696 N N . ILE A 1 87 ? 17.454 -1.642 -1.311 1.00 89.81 87 ILE A N 1
ATOM 697 C CA . ILE A 1 87 ? 16.061 -1.633 -0.864 1.00 89.81 87 ILE A CA 1
ATOM 698 C C . ILE A 1 87 ? 15.191 -2.270 -1.945 1.00 89.81 87 ILE A C 1
ATOM 700 O O . ILE A 1 87 ? 15.198 -1.851 -3.104 1.00 89.81 87 ILE A O 1
ATOM 704 N N . SER A 1 88 ? 14.415 -3.285 -1.560 1.00 93.06 88 SER A N 1
ATOM 705 C CA . SER A 1 88 ? 13.383 -3.848 -2.427 1.00 93.06 88 SER A CA 1
ATOM 706 C C . SER A 1 88 ? 12.111 -3.012 -2.331 1.00 93.06 88 SER A C 1
ATOM 708 O O . SER A 1 88 ? 11.573 -2.760 -1.251 1.00 93.06 88 SER A O 1
ATOM 710 N N . HIS A 1 89 ? 11.619 -2.581 -3.482 1.00 94.31 89 HIS A N 1
ATOM 711 C CA . HIS A 1 89 ? 10.377 -1.850 -3.629 1.00 94.31 89 HIS A CA 1
ATOM 712 C C . HIS A 1 89 ? 9.351 -2.761 -4.287 1.00 94.31 89 HIS A C 1
ATOM 714 O O . HIS A 1 89 ? 9.584 -3.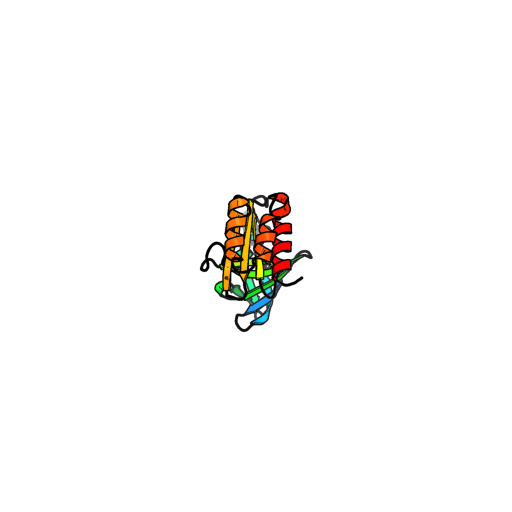292 -5.369 1.00 94.31 89 HIS A O 1
ATOM 720 N N . ARG A 1 90 ? 8.186 -2.894 -3.655 1.00 96.38 90 ARG A N 1
ATOM 721 C CA . ARG A 1 90 ? 7.009 -3.538 -4.235 1.00 96.38 90 ARG A CA 1
ATOM 722 C C . ARG A 1 90 ? 5.823 -2.612 -4.046 1.00 96.38 90 ARG A C 1
ATOM 724 O O . ARG A 1 90 ? 5.580 -2.159 -2.928 1.00 96.38 90 ARG A O 1
ATOM 731 N N . LEU A 1 91 ? 5.123 -2.298 -5.128 1.00 97.69 91 LEU A N 1
ATOM 732 C CA . LEU A 1 91 ? 3.973 -1.405 -5.104 1.00 97.69 91 LEU A CA 1
ATOM 733 C C . LEU A 1 91 ? 2.797 -2.030 -5.847 1.00 97.69 91 LEU A C 1
ATOM 735 O O . LEU A 1 91 ? 2.983 -2.704 -6.854 1.00 97.69 91 LEU A O 1
ATOM 739 N N . PHE A 1 92 ? 1.593 -1.790 -5.343 1.00 98.00 92 PHE A N 1
ATOM 740 C CA . PHE A 1 92 ? 0.346 -2.355 -5.848 1.00 98.00 92 PHE A CA 1
ATOM 741 C C . PHE A 1 92 ? -0.605 -1.257 -6.290 1.00 98.00 92 PHE A C 1
ATOM 743 O O . PHE A 1 92 ? -0.760 -0.256 -5.593 1.00 98.00 92 PHE A O 1
ATOM 750 N N . SER A 1 93 ? -1.276 -1.477 -7.412 1.00 97.81 93 SER A N 1
ATOM 751 C CA . SER A 1 93 ? -2.364 -0.635 -7.891 1.00 97.81 93 SER A CA 1
ATOM 752 C C . SER A 1 93 ? -3.568 -0.793 -6.981 1.00 97.81 93 SER A C 1
ATOM 754 O O . SER A 1 93 ? -4.231 -1.832 -6.978 1.00 97.81 93 SER A O 1
ATOM 756 N N . LYS A 1 94 ? -3.832 0.230 -6.173 1.00 97.50 94 LYS A N 1
ATOM 757 C CA . LYS A 1 94 ? -4.926 0.232 -5.204 1.00 97.50 94 LYS A CA 1
ATOM 758 C C . LYS A 1 94 ? -5.599 1.601 -5.159 1.00 97.50 94 LYS A C 1
ATOM 760 O O . LYS A 1 94 ? -4.950 2.612 -5.448 1.00 97.50 94 LYS A O 1
ATOM 765 N N . PRO A 1 95 ? -6.899 1.653 -4.830 1.00 96.50 95 PRO A N 1
ATOM 766 C CA . PRO A 1 95 ? -7.588 2.918 -4.643 1.00 96.50 95 PRO A CA 1
ATOM 767 C C . PRO A 1 95 ? -7.010 3.673 -3.451 1.00 96.50 95 PRO A C 1
ATOM 769 O O . PRO A 1 95 ? -6.537 3.076 -2.490 1.00 96.50 95 PRO A O 1
ATOM 772 N N . MET A 1 96 ? -7.066 4.996 -3.509 1.00 93.19 96 MET A N 1
ATOM 773 C CA . MET A 1 96 ? -6.607 5.892 -2.461 1.00 93.19 96 MET A CA 1
ATOM 774 C C . MET A 1 96 ? -7.636 7.011 -2.296 1.00 93.19 96 MET A C 1
ATOM 776 O O . MET A 1 96 ? -7.967 7.699 -3.253 1.00 93.19 96 MET A O 1
ATOM 780 N N . MET A 1 97 ? -8.167 7.207 -1.087 1.00 87.62 97 MET A N 1
ATOM 781 C CA . MET A 1 97 ? -9.243 8.170 -0.763 1.00 87.62 97 MET A CA 1
ATOM 782 C C . MET A 1 97 ? -10.606 7.896 -1.428 1.00 87.62 97 MET A C 1
ATOM 784 O O . MET A 1 97 ? -11.635 8.223 -0.845 1.00 87.62 97 MET A O 1
ATOM 788 N N . SER A 1 98 ? -10.644 7.307 -2.626 1.00 89.81 98 SER A N 1
ATOM 789 C CA . SER A 1 98 ? -11.866 6.891 -3.316 1.00 89.81 98 SER A CA 1
ATOM 790 C C . SER A 1 98 ? -11.600 5.707 -4.258 1.00 89.81 98 SER A C 1
ATOM 792 O O . SER A 1 98 ? -10.475 5.565 -4.744 1.00 89.81 98 SER A O 1
ATOM 794 N N . PRO A 1 99 ? -12.623 4.900 -4.603 1.00 86.69 99 PRO A N 1
ATOM 795 C CA . PRO A 1 99 ? -12.462 3.749 -5.500 1.00 86.69 99 PRO A CA 1
ATOM 796 C C . PRO A 1 99 ? -11.918 4.082 -6.898 1.00 86.69 99 PRO A C 1
ATOM 798 O O . PRO A 1 99 ? -11.305 3.234 -7.532 1.00 86.69 99 PRO A O 1
ATOM 801 N N . LYS A 1 100 ? -12.134 5.312 -7.387 1.00 89.62 100 LYS A N 1
ATOM 802 C CA . LYS A 1 100 ? -11.700 5.748 -8.727 1.00 89.62 100 LYS A CA 1
ATOM 803 C C . LYS A 1 100 ? -10.297 6.357 -8.752 1.00 89.62 100 LYS A C 1
ATOM 805 O O . LYS A 1 100 ? -9.748 6.575 -9.826 1.00 89.62 100 LYS A O 1
ATOM 810 N N . ASN A 1 101 ? -9.725 6.684 -7.596 1.00 93.19 101 ASN A N 1
ATOM 811 C CA . ASN A 1 101 ? -8.404 7.296 -7.517 1.00 93.19 101 ASN A CA 1
ATOM 812 C C . ASN A 1 101 ? -7.363 6.207 -7.268 1.00 93.19 101 ASN A C 1
ATOM 814 O O . ASN A 1 101 ? -7.041 5.907 -6.124 1.00 93.19 101 ASN A O 1
ATOM 818 N N . LEU A 1 102 ? -6.866 5.585 -8.335 1.00 96.38 102 LEU A N 1
ATOM 819 C CA . LEU A 1 102 ? -5.839 4.559 -8.213 1.00 96.38 102 LEU A CA 1
ATOM 820 C C . LEU A 1 102 ? -4.443 5.185 -8.064 1.00 96.38 102 LEU A C 1
ATOM 822 O O . LEU A 1 102 ? -4.107 6.226 -8.648 1.00 96.38 102 LEU A O 1
ATOM 826 N N . LYS A 1 103 ? -3.633 4.532 -7.234 1.00 97.06 103 LYS A N 1
ATOM 827 C CA . LYS A 1 103 ? -2.225 4.836 -6.977 1.00 97.06 103 LYS A CA 1
ATOM 828 C C . LYS A 1 103 ? -1.455 3.539 -6.813 1.00 97.06 103 LYS A C 1
ATOM 830 O O . LYS A 1 103 ? -2.017 2.508 -6.453 1.00 97.06 103 LYS A O 1
ATOM 835 N N . PHE A 1 104 ? -0.149 3.615 -7.019 1.00 97.75 104 PHE A N 1
ATOM 836 C CA . PHE A 1 104 ? 0.757 2.558 -6.608 1.00 97.75 104 PHE A CA 1
ATOM 837 C C . PHE A 1 104 ? 1.113 2.733 -5.130 1.00 97.75 104 PHE A C 1
ATOM 839 O O . PHE A 1 104 ? 1.812 3.674 -4.754 1.00 97.75 104 PHE A O 1
ATOM 846 N N . LEU A 1 105 ? 0.603 1.836 -4.287 1.00 97.38 105 LEU A N 1
ATOM 847 C CA . LEU A 1 105 ? 0.754 1.862 -2.833 1.00 97.38 105 LEU A CA 1
ATOM 848 C C . LEU A 1 105 ? 1.731 0.781 -2.362 1.00 97.38 105 LEU A C 1
ATOM 850 O O . LEU A 1 105 ? 1.769 -0.318 -2.918 1.00 97.38 105 LEU A O 1
ATOM 854 N N . LYS A 1 106 ? 2.499 1.059 -1.304 1.00 96.31 106 LYS A N 1
ATOM 855 C CA . LYS A 1 106 ? 3.373 0.050 -0.687 1.00 96.31 106 LYS A CA 1
ATOM 856 C C . LYS A 1 106 ? 2.538 -0.879 0.198 1.00 96.31 106 LYS A C 1
ATOM 858 O O . LYS A 1 106 ? 1.749 -0.370 0.990 1.00 96.31 106 LYS A O 1
ATOM 863 N N . PRO A 1 107 ? 2.696 -2.207 0.127 1.00 96.75 107 PRO A N 1
ATOM 864 C CA . PRO A 1 107 ? 2.024 -3.100 1.059 1.00 96.75 107 PRO A CA 1
ATOM 865 C C . PRO A 1 107 ? 2.628 -2.943 2.462 1.00 96.75 107 PRO A C 1
ATOM 867 O O . PRO A 1 107 ? 3.847 -2.874 2.612 1.00 96.75 107 PRO A O 1
ATOM 870 N N . VAL A 1 108 ? 1.774 -2.902 3.482 1.00 96.19 108 VAL A N 1
ATOM 871 C CA . VAL A 1 108 ? 2.163 -3.061 4.893 1.00 96.19 108 VAL A CA 1
ATOM 872 C C . VAL A 1 108 ? 2.005 -4.527 5.279 1.00 96.19 108 VAL A C 1
ATOM 874 O O . VAL A 1 108 ? 2.947 -5.148 5.761 1.00 96.19 108 VAL A O 1
ATOM 877 N N . ILE A 1 109 ? 0.829 -5.098 5.001 1.00 96.50 109 ILE A N 1
ATOM 878 C CA . ILE A 1 109 ? 0.524 -6.523 5.164 1.00 96.50 109 ILE A CA 1
ATOM 879 C C . ILE A 1 109 ? -0.282 -6.980 3.951 1.00 96.50 109 ILE A C 1
ATOM 881 O O . ILE A 1 109 ? -1.276 -6.349 3.593 1.00 96.50 109 ILE A O 1
ATOM 885 N N . LEU A 1 110 ? 0.129 -8.096 3.353 1.00 95.31 110 LEU A N 1
ATOM 886 C CA . LEU A 1 110 ? -0.661 -8.838 2.373 1.00 95.31 110 LEU A CA 1
ATOM 887 C C . LEU A 1 110 ? -1.248 -10.060 3.080 1.00 95.31 110 LEU A C 1
ATOM 889 O O . LEU A 1 110 ? -0.505 -10.969 3.444 1.00 95.31 110 LEU A O 1
ATOM 893 N N . GLY A 1 111 ? -2.555 -10.047 3.322 1.00 94.56 111 GLY A N 1
ATOM 894 C CA . GLY A 1 111 ? -3.256 -11.083 4.076 1.00 94.56 111 GLY A CA 1
ATOM 895 C C . GLY A 1 111 ? -4.395 -11.715 3.284 1.00 94.56 111 GLY A C 1
ATOM 896 O O . GLY A 1 111 ? -4.952 -11.095 2.379 1.00 94.56 111 GLY A O 1
ATOM 897 N N . GLN A 1 112 ? -4.747 -12.953 3.639 1.00 93.81 112 GLN A N 1
ATOM 898 C CA . GLN A 1 112 ? -5.791 -13.721 2.954 1.00 93.81 112 GLN A CA 1
ATOM 899 C C . GLN A 1 112 ? -7.205 -13.186 3.195 1.00 93.81 112 GLN A C 1
ATOM 901 O O . GLN A 1 112 ? -8.065 -13.407 2.357 1.00 93.81 112 GLN A O 1
ATOM 906 N N . LYS A 1 113 ? -7.459 -12.521 4.329 1.00 95.38 113 LYS A N 1
ATOM 907 C CA . LYS A 1 113 ? -8.767 -11.952 4.703 1.00 95.38 113 LYS A CA 1
ATOM 908 C C . LYS A 1 113 ? -8.785 -10.435 4.553 1.00 95.38 113 LYS A C 1
ATOM 910 O O . LYS A 1 113 ? -9.746 -9.884 4.019 1.00 95.38 113 LYS A O 1
ATOM 915 N N . THR A 1 114 ? -7.709 -9.785 4.994 1.00 96.75 114 THR A N 1
ATOM 916 C CA . THR A 1 114 ? -7.507 -8.345 4.835 1.00 96.75 114 THR A CA 1
ATOM 917 C C . THR A 1 114 ? -6.059 -8.026 4.508 1.00 96.75 114 THR A C 1
ATOM 919 O O . THR A 1 114 ? -5.141 -8.529 5.155 1.00 96.75 114 THR A O 1
ATOM 922 N N . SER A 1 115 ? -5.865 -7.122 3.556 1.00 97.75 115 SER A N 1
ATOM 923 C CA . SER A 1 115 ? -4.583 -6.500 3.251 1.00 97.75 115 SER A CA 1
ATOM 924 C C . SER A 1 115 ? -4.605 -5.015 3.604 1.00 97.75 115 SER A C 1
ATOM 926 O O . SER A 1 115 ? -5.654 -4.366 3.595 1.00 97.75 115 SER A O 1
ATOM 928 N N . VAL A 1 116 ? -3.430 -4.473 3.917 1.00 98.00 116 VAL A N 1
ATOM 929 C CA . VAL A 1 116 ? -3.234 -3.041 4.150 1.00 98.00 116 VAL A CA 1
ATOM 930 C C . VAL A 1 116 ? -2.088 -2.536 3.308 1.00 98.00 116 VAL A C 1
ATOM 932 O O . VAL A 1 116 ? -1.003 -3.119 3.278 1.00 98.00 116 VAL A O 1
ATOM 935 N N . TYR A 1 117 ? -2.333 -1.399 2.675 1.00 97.88 117 TYR A N 1
ATOM 936 C CA . TYR A 1 117 ? -1.379 -0.666 1.865 1.00 97.88 117 TYR A CA 1
ATOM 937 C C . TYR A 1 117 ? -1.214 0.742 2.414 1.00 97.88 117 TYR A C 1
ATOM 939 O O . TYR A 1 117 ? -2.130 1.282 3.035 1.00 97.88 117 TYR A O 1
ATOM 947 N N . GLN A 1 118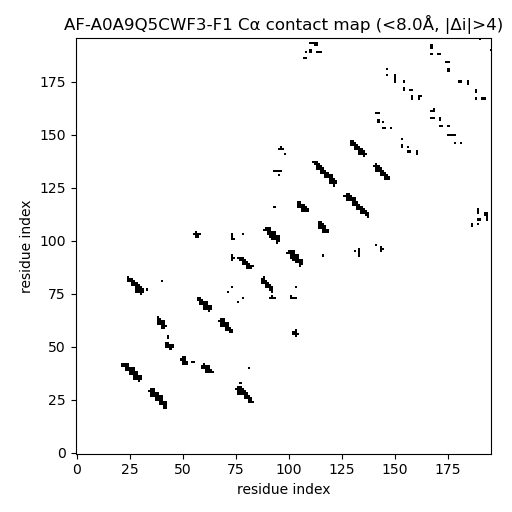 ? -0.066 1.355 2.152 1.00 96.31 118 GLN A N 1
ATOM 948 C CA . GLN A 1 118 ? 0.235 2.703 2.595 1.00 96.31 118 GLN A CA 1
ATOM 949 C C . GLN A 1 118 ? 0.839 3.582 1.503 1.00 96.31 118 GLN A C 1
ATOM 951 O O . GLN A 1 118 ? 1.553 3.118 0.606 1.00 96.31 118 GLN A O 1
ATOM 956 N N . LEU A 1 119 ? 0.607 4.881 1.659 1.00 94.38 119 LEU A N 1
ATOM 957 C CA . LEU A 1 119 ? 1.343 5.948 1.001 1.00 94.38 119 LEU A CA 1
ATOM 958 C C . LEU A 1 119 ? 1.864 6.929 2.051 1.00 94.38 119 LEU A C 1
ATOM 960 O O . LEU A 1 119 ? 1.084 7.469 2.834 1.00 94.38 119 LEU A O 1
ATOM 964 N N . LEU A 1 120 ? 3.171 7.188 2.015 1.00 90.94 120 LEU A N 1
ATOM 965 C CA . LEU A 1 120 ? 3.789 8.293 2.739 1.00 90.94 120 LEU A CA 1
ATOM 966 C C . LEU A 1 120 ? 3.769 9.530 1.847 1.00 90.94 120 LEU A C 1
ATOM 968 O O . LEU A 1 120 ? 4.349 9.524 0.760 1.00 90.94 120 LEU A O 1
ATOM 972 N N . THR A 1 121 ? 3.122 10.587 2.316 1.00 85.38 121 THR A N 1
ATOM 973 C CA . THR A 1 121 ? 3.225 11.911 1.710 1.00 85.38 121 THR A CA 1
ATOM 974 C C . THR A 1 121 ? 4.417 12.611 2.337 1.00 85.38 121 THR A C 1
ATOM 976 O O . THR A 1 121 ? 4.496 12.708 3.560 1.00 85.38 121 THR A O 1
ATOM 979 N N . VAL A 1 122 ? 5.336 13.108 1.514 1.00 80.81 122 VAL A N 1
ATOM 980 C CA . VAL A 1 122 ? 6.511 13.868 1.957 1.00 80.81 122 VAL A CA 1
ATOM 981 C C . VAL A 1 122 ? 6.472 15.283 1.387 1.00 80.81 122 VAL A C 1
ATOM 983 O O . VAL A 1 122 ? 5.870 15.514 0.338 1.00 80.81 122 VAL A O 1
ATOM 986 N N . ASN A 1 123 ? 7.084 16.239 2.080 1.00 78.75 123 ASN A N 1
ATOM 987 C CA . ASN A 1 123 ? 7.299 17.585 1.555 1.00 78.75 123 ASN A CA 1
ATOM 988 C C . ASN A 1 123 ? 8.531 17.625 0.624 1.00 78.75 123 ASN A C 1
ATOM 990 O O . ASN A 1 123 ? 9.187 16.611 0.381 1.00 78.75 123 ASN A O 1
ATOM 994 N N . GLN A 1 124 ? 8.880 18.816 0.130 1.00 72.88 124 GLN A N 1
ATOM 995 C CA . GLN A 1 124 ? 10.042 19.010 -0.749 1.00 72.88 124 GLN A CA 1
ATOM 996 C C . GLN A 1 124 ? 11.387 18.683 -0.079 1.00 72.88 124 GLN A C 1
ATOM 998 O O . GLN A 1 124 ? 12.338 18.345 -0.776 1.00 72.88 124 GLN A O 1
ATOM 1003 N N . SER A 1 125 ? 11.471 18.749 1.255 1.00 73.25 125 SER A N 1
ATOM 1004 C CA . SER A 1 125 ? 12.665 18.367 2.018 1.00 73.25 125 SER A CA 1
ATOM 1005 C C . SER A 1 125 ? 12.696 16.875 2.377 1.00 73.25 125 SER A C 1
ATOM 1007 O O . SER A 1 125 ? 13.563 16.451 3.134 1.00 73.25 125 SER A O 1
ATOM 1009 N N . GLY A 1 126 ? 11.734 16.079 1.894 1.00 71.56 126 GLY A N 1
ATOM 1010 C CA . GLY A 1 126 ? 11.604 14.654 2.209 1.00 71.56 126 GLY A CA 1
ATOM 1011 C C . GLY A 1 126 ? 11.004 14.350 3.587 1.00 71.56 126 GLY A C 1
ATOM 1012 O O . GLY A 1 126 ? 10.872 13.180 3.942 1.00 71.56 126 GLY A O 1
ATOM 1013 N N . ALA A 1 127 ? 10.603 15.363 4.360 1.00 80.56 127 ALA A N 1
ATOM 1014 C CA . ALA A 1 127 ? 9.957 15.160 5.651 1.00 80.56 127 ALA A CA 1
ATOM 1015 C C . ALA A 1 127 ? 8.534 14.621 5.461 1.00 80.56 127 ALA A C 1
ATOM 1017 O O . ALA A 1 127 ? 7.777 15.112 4.621 1.00 80.56 127 ALA A O 1
ATOM 1018 N N . VAL A 1 128 ? 8.162 13.616 6.255 1.00 83.38 128 VAL A N 1
ATOM 1019 C CA . VAL A 1 128 ? 6.842 12.979 6.187 1.00 83.38 128 VAL A CA 1
ATOM 1020 C C . VAL A 1 128 ? 5.767 13.954 6.676 1.00 83.38 128 VAL A C 1
ATOM 1022 O O . VAL A 1 128 ? 5.777 14.380 7.825 1.00 83.38 128 VAL A O 1
ATOM 1025 N N . LEU A 1 129 ? 4.822 14.282 5.797 1.00 85.38 129 LEU A N 1
ATOM 1026 C CA . LEU A 1 129 ? 3.643 15.106 6.081 1.00 85.38 129 LEU A CA 1
ATOM 1027 C C . LEU A 1 129 ? 2.463 14.278 6.594 1.00 85.38 129 LEU A C 1
ATOM 1029 O O . LEU A 1 129 ? 1.606 14.784 7.313 1.00 85.38 129 LEU A O 1
ATOM 1033 N N . GLY A 1 130 ? 2.393 13.008 6.203 1.00 90.00 130 GLY A N 1
ATOM 1034 C CA . GLY A 1 130 ? 1.320 12.122 6.620 1.00 90.00 130 GLY A CA 1
ATOM 1035 C C . GLY A 1 130 ? 1.410 10.749 5.978 1.00 90.00 130 GLY A C 1
ATOM 1036 O O . GLY A 1 130 ? 2.104 10.548 4.981 1.00 90.00 130 GLY A O 1
ATOM 1037 N N . THR A 1 131 ? 0.658 9.817 6.548 1.00 93.56 131 THR A N 1
ATOM 1038 C CA . THR A 1 131 ? 0.523 8.451 6.050 1.00 93.56 131 THR A CA 1
ATOM 1039 C C . THR A 1 131 ? -0.940 8.186 5.762 1.00 93.56 131 THR A C 1
ATOM 1041 O O . THR A 1 131 ? -1.791 8.348 6.640 1.00 93.56 131 THR A O 1
ATOM 1044 N N . SER A 1 132 ? -1.223 7.777 4.531 1.00 95.38 132 SER A N 1
ATOM 1045 C CA . SER A 1 132 ? -2.533 7.275 4.127 1.00 95.38 132 SER A CA 1
ATOM 1046 C C . SER A 1 132 ? -2.498 5.758 4.088 1.00 95.38 132 SER A C 1
ATOM 1048 O O . SER A 1 132 ? -1.566 5.185 3.530 1.00 95.38 132 SER A O 1
ATOM 1050 N N . TYR A 1 133 ? -3.524 5.126 4.637 1.00 97.31 133 TYR A N 1
ATOM 1051 C CA . TYR A 1 133 ? -3.715 3.687 4.686 1.00 97.31 133 TYR A CA 1
ATOM 1052 C C . TYR A 1 133 ? -4.949 3.303 3.877 1.00 97.31 133 TYR A C 1
ATOM 1054 O O . TYR A 1 133 ? -6.007 3.920 4.008 1.00 97.31 133 TYR A O 1
ATOM 1062 N N . THR A 1 134 ? -4.812 2.257 3.070 1.00 97.94 134 THR A N 1
ATOM 1063 C CA . THR A 1 134 ? -5.924 1.617 2.366 1.00 97.94 134 THR A CA 1
ATOM 1064 C C . THR A 1 134 ? -6.054 0.195 2.873 1.00 97.94 134 THR A C 1
ATOM 1066 O O . THR A 1 134 ? -5.150 -0.617 2.680 1.00 97.94 134 THR A O 1
ATOM 1069 N N . PHE A 1 135 ? -7.174 -0.082 3.529 1.00 97.94 135 PHE A N 1
ATOM 1070 C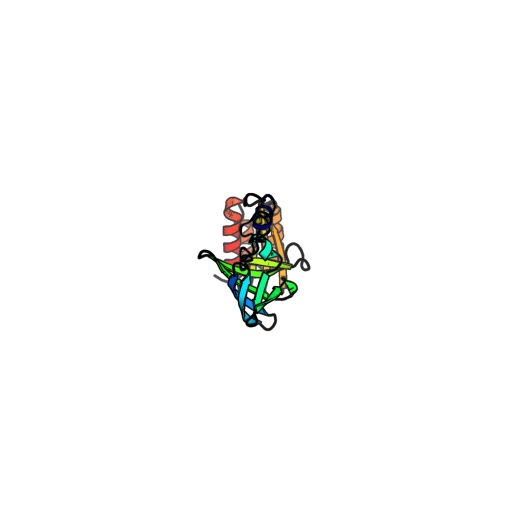 CA . PHE A 1 135 ? -7.577 -1.420 3.941 1.00 97.94 135 PHE A CA 1
ATOM 1071 C C . PHE A 1 135 ? -8.424 -2.028 2.835 1.00 97.94 135 PHE A C 1
ATOM 1073 O O . PHE A 1 135 ? -9.277 -1.345 2.272 1.00 97.94 135 PHE A O 1
ATOM 1080 N N . GLU A 1 136 ? -8.204 -3.302 2.549 1.00 97.38 136 GLU A N 1
ATOM 1081 C CA . GLU A 1 136 ? -8.936 -4.064 1.543 1.00 97.38 136 GLU A CA 1
ATOM 1082 C C . GLU A 1 136 ? -9.250 -5.444 2.105 1.00 97.38 136 GLU A C 1
ATOM 1084 O O . GLU A 1 136 ? -8.340 -6.139 2.557 1.00 97.38 136 GLU A O 1
ATOM 1089 N N . ASN A 1 137 ? -10.517 -5.850 2.077 1.00 94.81 137 ASN A N 1
ATOM 1090 C CA . ASN A 1 137 ? -10.907 -7.211 2.440 1.00 94.81 137 ASN A CA 1
ATOM 1091 C C . ASN A 1 137 ? -11.150 -8.080 1.194 1.00 94.81 137 ASN A C 1
ATOM 1093 O O . ASN A 1 137 ? -11.224 -7.586 0.070 1.00 94.81 137 ASN A O 1
ATOM 1097 N N . THR A 1 138 ? -11.348 -9.380 1.401 1.00 91.06 138 THR A N 1
ATOM 1098 C CA . THR A 1 138 ? -11.674 -10.344 0.330 1.00 91.06 138 THR A CA 1
ATOM 1099 C C . THR A 1 138 ? -12.965 -10.048 -0.428 1.00 91.06 138 THR A C 1
ATOM 1101 O O . THR A 1 138 ? -13.123 -10.500 -1.557 1.00 91.06 138 THR A O 1
ATOM 1104 N N . GLY A 1 139 ? -13.883 -9.283 0.165 1.00 88.25 139 GLY A N 1
ATOM 1105 C CA . GLY A 1 139 ? -15.128 -8.854 -0.474 1.00 88.25 139 GLY A CA 1
ATOM 1106 C C . GLY A 1 139 ? -14.980 -7.628 -1.380 1.00 88.25 139 GLY A C 1
ATOM 1107 O O . GLY A 1 139 ? -15.992 -7.102 -1.835 1.00 88.25 139 GLY A O 1
ATOM 1108 N N . GLY A 1 140 ? -13.761 -7.118 -1.594 1.00 89.12 140 GLY A N 1
ATOM 1109 C CA . GLY A 1 140 ? -13.520 -5.911 -2.390 1.00 89.12 140 GLY A CA 1
ATOM 1110 C C . GLY A 1 140 ? -14.000 -4.619 -1.719 1.00 89.12 140 GLY A C 1
ATOM 1111 O O . GLY A 1 140 ? -14.140 -3.590 -2.380 1.00 89.12 140 GLY A O 1
ATOM 1112 N N . ARG A 1 141 ? -14.272 -4.647 -0.405 1.00 94.50 141 ARG A N 1
ATOM 1113 C CA . ARG A 1 141 ? -14.573 -3.448 0.383 1.00 94.50 141 ARG A CA 1
ATOM 1114 C C . ARG A 1 141 ? -13.270 -2.757 0.755 1.00 94.50 141 ARG A C 1
ATOM 1116 O O . ARG A 1 141 ? -12.310 -3.409 1.168 1.00 94.50 141 ARG A O 1
ATOM 1123 N N . PHE A 1 142 ? -13.293 -1.427 0.704 1.00 96.50 142 PHE A N 1
ATOM 1124 C CA . PHE A 1 142 ? -12.166 -0.583 1.083 1.00 96.50 142 PHE A CA 1
ATOM 1125 C C . PHE A 1 142 ? -12.490 0.309 2.280 1.00 96.50 142 PHE A C 1
ATOM 1127 O O . PHE A 1 142 ? -13.630 0.747 2.441 1.00 96.50 142 PHE A O 1
ATOM 1134 N N . ALA A 1 143 ? -11.469 0.623 3.075 1.00 96.88 143 ALA A N 1
ATOM 1135 C CA . ALA A 1 143 ? -11.479 1.762 3.988 1.00 96.88 143 ALA A CA 1
ATOM 1136 C C . ALA A 1 143 ? -10.213 2.600 3.797 1.00 96.88 143 ALA A C 1
ATOM 1138 O O . ALA A 1 143 ? -9.110 2.062 3.677 1.00 96.88 143 ALA A O 1
ATOM 1139 N N . PHE A 1 144 ? -10.384 3.922 3.778 1.00 97.12 144 PHE A N 1
ATOM 1140 C CA . PHE A 1 144 ? -9.309 4.887 3.561 1.00 97.12 144 PHE A CA 1
ATOM 1141 C C . PHE A 1 144 ? -9.106 5.705 4.830 1.00 97.12 144 PHE A C 1
ATOM 1143 O O . PHE A 1 144 ? -9.950 6.526 5.184 1.00 97.12 144 PHE A O 1
ATOM 1150 N N . LEU A 1 145 ? -7.984 5.490 5.510 1.00 96.50 145 LEU A N 1
ATOM 1151 C CA . LEU A 1 145 ? -7.670 6.163 6.768 1.00 96.50 145 LEU A CA 1
ATOM 1152 C C . LEU A 1 145 ? -6.387 6.970 6.619 1.00 96.50 145 LEU A C 1
ATOM 1154 O O . LEU A 1 145 ? -5.479 6.567 5.902 1.00 96.50 145 LEU A O 1
ATOM 1158 N N . VAL A 1 146 ? -6.278 8.100 7.312 1.00 94.62 146 VAL A N 1
ATOM 1159 C CA . VAL A 1 146 ? -5.044 8.900 7.329 1.00 94.62 146 VAL A CA 1
ATOM 1160 C C . VAL A 1 146 ? -4.623 9.183 8.764 1.00 94.62 146 VAL A C 1
ATOM 1162 O O . VAL A 1 146 ? -5.465 9.401 9.634 1.00 94.62 146 VAL A O 1
ATOM 1165 N N . ASN A 1 147 ? -3.318 9.198 9.030 1.00 91.88 147 ASN A N 1
ATOM 1166 C CA . ASN A 1 147 ? -2.782 9.406 10.383 1.00 91.88 147 ASN A CA 1
ATOM 1167 C C . ASN A 1 147 ? -3.086 10.804 10.972 1.00 91.88 147 ASN A C 1
ATOM 1169 O O . ASN A 1 147 ? -3.036 11.009 12.191 1.00 91.88 147 ASN A O 1
ATOM 1173 N N . THR A 1 148 ? -3.439 11.771 10.125 1.00 90.81 148 THR A N 1
ATOM 1174 C CA . THR A 1 148 ? -3.847 13.115 10.546 1.00 90.81 148 THR A CA 1
ATOM 1175 C C . THR A 1 148 ? -5.265 13.157 11.127 1.00 90.81 148 THR A C 1
ATOM 1177 O O . THR A 1 148 ? -5.559 14.075 11.891 1.00 90.81 148 THR A O 1
ATOM 1180 N N . MET A 1 149 ? -6.116 12.148 10.884 1.00 93.69 149 MET A N 1
ATOM 1181 C CA . MET A 1 149 ? -7.440 12.029 11.520 1.00 93.69 149 MET A CA 1
ATOM 1182 C C . MET A 1 149 ? -7.332 11.976 13.053 1.00 93.69 149 MET A C 1
ATOM 1184 O O . MET A 1 149 ? -6.301 11.588 13.611 1.00 93.69 149 MET A O 1
ATOM 1188 N N . SER A 1 150 ? -8.398 12.350 13.767 1.00 95.06 150 SER A N 1
ATOM 1189 C CA . SER A 1 150 ? -8.478 12.078 15.206 1.00 95.06 150 SER A CA 1
ATOM 1190 C C . SER A 1 150 ? -8.496 10.566 15.454 1.00 95.06 150 SER A C 1
ATOM 1192 O O . SER A 1 150 ? -9.038 9.808 14.648 1.00 95.06 150 SER A O 1
ATOM 1194 N N . LEU A 1 151 ? -7.934 10.114 16.582 1.00 94.69 151 LEU A N 1
ATOM 1195 C CA . LEU A 1 151 ? -7.952 8.688 16.938 1.00 94.69 151 LEU A CA 1
ATOM 1196 C C . LEU A 1 151 ? -9.382 8.152 17.073 1.00 94.69 151 LEU A C 1
ATOM 1198 O O . LEU A 1 151 ? -9.650 7.024 16.677 1.00 94.69 151 LEU A O 1
ATOM 1202 N N . SER A 1 152 ? -10.316 8.964 17.578 1.00 95.50 152 SER A N 1
ATOM 1203 C CA . SER A 1 152 ? -11.733 8.595 17.662 1.00 95.50 152 SER A CA 1
ATOM 1204 C C . SER A 1 152 ? -12.337 8.317 16.286 1.00 95.50 152 SER A C 1
ATOM 1206 O O . SER A 1 152 ? -12.967 7.277 16.098 1.00 95.50 152 SER A O 1
ATOM 1208 N N . LYS A 1 153 ? -12.091 9.195 15.304 1.00 96.56 153 LYS A N 1
ATOM 1209 C CA . LYS A 1 153 ? -12.555 8.999 13.928 1.00 96.56 153 LYS A CA 1
ATOM 1210 C C . LYS A 1 153 ? -11.880 7.790 13.289 1.00 96.56 153 LYS A C 1
ATOM 1212 O O . LYS A 1 153 ? -12.569 6.957 12.718 1.00 96.56 153 LYS A O 1
ATOM 1217 N N . PHE A 1 154 ? -10.562 7.654 13.444 1.00 96.50 154 PHE A N 1
ATOM 1218 C CA . PHE A 1 154 ? -9.809 6.509 12.928 1.00 96.50 154 PHE A CA 1
ATOM 1219 C C . PHE A 1 154 ? -10.390 5.181 13.438 1.00 96.50 154 PHE A C 1
ATOM 1221 O O . PHE A 1 154 ? -10.697 4.298 12.640 1.00 96.50 154 PHE A O 1
ATOM 1228 N N . LYS A 1 155 ? -10.614 5.068 14.757 1.00 96.75 155 LYS A N 1
ATOM 1229 C CA . LYS A 1 155 ? -11.244 3.895 15.379 1.00 96.75 155 LYS A CA 1
ATOM 1230 C C . LYS A 1 155 ? -12.648 3.652 14.842 1.00 96.75 155 LYS A C 1
ATOM 1232 O O . LYS A 1 155 ? -12.964 2.525 14.482 1.00 96.75 155 LYS A O 1
ATOM 1237 N N . SER A 1 156 ? -13.481 4.689 14.765 1.00 97.25 156 SER A N 1
ATOM 1238 C CA . SER A 1 156 ? -14.862 4.548 14.297 1.00 97.25 156 SER A CA 1
ATOM 1239 C C . SER A 1 156 ? -14.941 4.026 12.861 1.00 97.25 156 SER A C 1
ATOM 1241 O O . SER A 1 156 ? -15.722 3.118 12.588 1.00 97.25 156 SER A O 1
ATOM 1243 N N . GLU A 1 157 ? -14.127 4.565 11.955 1.00 97.31 157 GLU A N 1
ATOM 1244 C CA . GLU A 1 157 ? -14.075 4.123 10.555 1.00 97.31 157 GLU A CA 1
ATOM 1245 C C . GLU A 1 157 ? -13.534 2.689 10.444 1.00 97.31 157 GLU A C 1
ATOM 1247 O O . GLU A 1 157 ? -14.073 1.863 9.706 1.00 97.31 157 GLU A O 1
ATOM 1252 N N . LEU A 1 158 ? -12.505 2.349 11.229 1.00 97.12 158 LEU A N 1
ATOM 1253 C CA . LEU A 1 158 ? -11.948 0.998 11.248 1.00 97.12 158 LEU A CA 1
ATOM 1254 C C . LEU A 1 158 ? -12.944 -0.028 11.816 1.00 97.12 158 LEU A C 1
ATOM 1256 O O . LEU A 1 158 ? -13.077 -1.123 11.270 1.00 97.12 158 LEU A O 1
ATOM 1260 N N . LYS A 1 159 ? -13.700 0.324 12.865 1.00 97.12 159 LYS A N 1
ATOM 1261 C CA . LYS A 1 159 ? -14.782 -0.518 13.404 1.00 97.12 159 LYS A CA 1
ATOM 1262 C C . LYS A 1 159 ? -15.909 -0.692 12.393 1.00 97.12 159 LYS A C 1
ATOM 1264 O O . LYS A 1 159 ? -16.389 -1.808 12.233 1.00 97.12 159 LYS A O 1
ATOM 1269 N N . ALA A 1 160 ? -16.285 0.359 11.661 1.00 97.06 160 ALA A N 1
ATOM 1270 C CA . ALA A 1 160 ? -17.262 0.249 10.578 1.00 97.06 160 ALA A CA 1
ATOM 1271 C C . ALA A 1 160 ? -16.775 -0.706 9.472 1.00 97.06 160 ALA A C 1
ATOM 1273 O O . ALA A 1 160 ? -17.537 -1.547 8.987 1.00 97.06 160 ALA A O 1
ATOM 1274 N N . PHE A 1 161 ? -15.485 -0.644 9.128 1.00 97.12 161 PHE A N 1
ATOM 1275 C CA . PHE A 1 161 ? -14.863 -1.573 8.187 1.00 97.12 161 PHE A CA 1
ATOM 1276 C C . PHE A 1 161 ? -14.820 -3.022 8.697 1.00 97.12 161 PHE A C 1
ATOM 1278 O O . PHE A 1 161 ? -14.894 -3.940 7.887 1.00 97.12 161 PHE A O 1
ATOM 1285 N N . TYR A 1 162 ? -14.760 -3.257 10.008 1.00 96.31 162 TYR A N 1
ATOM 1286 C CA . TYR A 1 162 ? -14.783 -4.592 10.622 1.00 96.31 162 TYR A CA 1
ATOM 1287 C C . TYR A 1 162 ? -16.077 -4.894 11.389 1.00 96.31 162 TYR A C 1
ATOM 1289 O O . TYR A 1 162 ? -16.072 -5.689 12.327 1.00 96.31 162 TYR A O 1
ATOM 1297 N N . LYS A 1 163 ? -17.207 -4.305 10.979 1.00 95.00 163 LYS A N 1
ATOM 1298 C CA . LYS A 1 163 ? -18.486 -4.389 11.711 1.00 95.00 163 LYS A CA 1
ATOM 1299 C C . LYS A 1 163 ? -18.983 -5.815 11.997 1.00 95.00 163 LYS A C 1
ATOM 1301 O O . LYS A 1 163 ? -19.717 -6.031 12.950 1.00 95.00 163 LYS A O 1
ATOM 1306 N N . GLU A 1 164 ? -18.578 -6.786 11.182 1.00 92.50 164 GLU A N 1
ATOM 1307 C CA . GLU A 1 164 ? -18.967 -8.198 11.307 1.00 92.50 164 GLU A CA 1
ATOM 1308 C C . GLU A 1 164 ? -18.038 -9.005 12.230 1.00 92.50 164 GLU A C 1
ATOM 1310 O O . GLU A 1 164 ? -18.361 -10.132 12.587 1.00 92.50 164 GLU A O 1
ATOM 1315 N N . ASN A 1 165 ? -16.892 -8.451 12.643 1.00 93.38 165 ASN A N 1
ATOM 1316 C CA . ASN A 1 165 ? -15.919 -9.138 13.489 1.00 93.38 165 ASN A CA 1
ATOM 1317 C C . ASN A 1 165 ? -15.877 -8.506 14.889 1.00 93.38 165 ASN A C 1
ATOM 1319 O O . ASN A 1 165 ? -15.148 -7.544 15.133 1.00 93.38 165 ASN A O 1
ATOM 1323 N N . LEU A 1 166 ? -16.676 -9.054 15.810 1.00 93.44 166 LEU A N 1
ATOM 1324 C CA . LEU A 1 166 ? -16.810 -8.543 17.181 1.00 93.44 166 LEU A CA 1
ATOM 1325 C C . LEU A 1 166 ? -15.480 -8.546 17.950 1.00 93.44 166 LEU A C 1
ATOM 1327 O O . LEU A 1 166 ? -15.165 -7.570 18.628 1.00 93.44 166 LEU A O 1
ATOM 1331 N N . THR A 1 167 ? -14.672 -9.598 17.800 1.00 93.56 167 THR A N 1
ATOM 1332 C CA . THR A 1 167 ? -13.354 -9.703 18.444 1.00 93.56 167 THR A CA 1
ATOM 1333 C C . THR A 1 167 ? -12.421 -8.588 17.982 1.00 93.56 167 THR A C 1
ATOM 1335 O O . THR A 1 167 ? -11.763 -7.941 18.794 1.00 93.56 167 THR A O 1
ATOM 1338 N N . VAL A 1 168 ? -12.397 -8.303 16.679 1.00 95.31 168 VAL A N 1
ATOM 1339 C CA . VAL A 1 168 ? -11.586 -7.212 16.126 1.00 95.31 168 VAL A CA 1
ATOM 1340 C C . VAL A 1 168 ? -12.107 -5.854 16.580 1.00 95.31 168 VAL A C 1
ATOM 1342 O O . VAL A 1 168 ? -11.306 -4.977 16.881 1.00 95.31 168 VAL A O 1
ATOM 1345 N N . GLN A 1 169 ? -13.424 -5.671 16.698 1.00 95.88 169 GLN A N 1
ATOM 1346 C CA . GLN A 1 169 ? -13.979 -4.432 17.245 1.00 95.88 169 GLN A CA 1
ATOM 1347 C C . GLN A 1 169 ? -13.524 -4.170 18.686 1.00 95.88 169 GLN A C 1
ATOM 1349 O O . GLN A 1 169 ? -13.113 -3.050 18.985 1.00 95.88 169 GLN A O 1
ATOM 1354 N N . GLN A 1 170 ? -13.529 -5.190 19.549 1.00 94.88 170 GLN A N 1
ATOM 1355 C CA . GLN A 1 170 ? -13.006 -5.086 20.918 1.00 94.88 170 GLN A CA 1
ATOM 1356 C C . GLN A 1 170 ? -11.498 -4.801 20.927 1.00 94.88 170 GLN A C 1
ATOM 1358 O O . 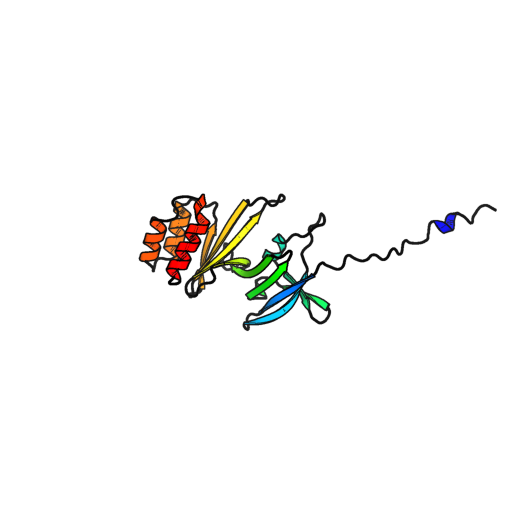GLN A 1 170 ? -11.011 -3.978 21.706 1.00 94.88 170 GLN A O 1
ATOM 1363 N N . LEU A 1 171 ? -10.746 -5.433 20.023 1.00 96.06 171 LEU A N 1
ATOM 1364 C CA . LEU A 1 171 ? -9.315 -5.180 19.891 1.00 96.06 171 LEU A CA 1
ATOM 1365 C C . LEU A 1 171 ? -9.035 -3.732 19.457 1.00 96.06 171 LEU A C 1
ATOM 1367 O O . LEU A 1 171 ? -8.142 -3.098 20.004 1.00 96.06 171 LEU A O 1
ATOM 1371 N N . ILE A 1 172 ? -9.834 -3.162 18.551 1.00 96.44 172 ILE A N 1
ATOM 1372 C CA . ILE A 1 172 ? -9.718 -1.749 18.152 1.00 96.44 172 ILE A CA 1
ATOM 1373 C C . ILE A 1 172 ? -9.986 -0.802 19.331 1.00 96.44 172 ILE A C 1
ATOM 1375 O O . ILE A 1 172 ? -9.355 0.249 19.412 1.00 96.44 172 ILE A O 1
ATOM 1379 N N . ASP A 1 173 ? -10.897 -1.149 20.243 1.00 93.69 173 ASP A N 1
ATOM 1380 C CA . ASP A 1 173 ? -11.192 -0.315 21.416 1.00 93.69 173 ASP A CA 1
ATOM 1381 C C . ASP A 1 173 ? -10.039 -0.306 22.433 1.00 93.69 173 ASP A C 1
ATOM 1383 O O . ASP A 1 173 ? -9.777 0.720 23.067 1.00 93.69 173 ASP A O 1
ATOM 1387 N N . THR A 1 174 ? -9.334 -1.433 22.562 1.00 94.56 174 THR A 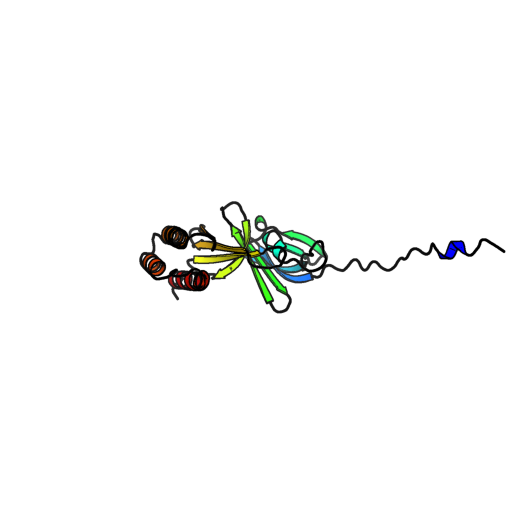N 1
ATOM 1388 C CA . THR A 1 174 ? -8.169 -1.574 23.453 1.00 94.56 174 THR A CA 1
ATOM 1389 C C . THR A 1 174 ? -6.878 -1.036 22.829 1.00 94.56 174 THR A C 1
ATOM 1391 O O . THR A 1 174 ? -6.030 -0.503 23.546 1.00 94.56 174 THR A O 1
ATOM 1394 N N . LYS A 1 175 ? -6.744 -1.093 21.501 1.00 94.25 175 LYS A N 1
ATOM 1395 C CA . LYS A 1 175 ? -5.632 -0.516 20.728 1.00 94.25 175 LYS A CA 1
ATOM 1396 C C . LYS A 1 175 ? -5.888 0.955 20.375 1.00 94.25 175 LYS A C 1
ATOM 1398 O O . LYS A 1 175 ? -6.905 1.537 20.752 1.00 94.25 175 LYS A O 1
ATOM 1403 N N . PHE A 1 176 ? -4.947 1.593 19.675 1.00 93.38 176 PHE A N 1
ATOM 1404 C CA . PHE A 1 176 ? -5.060 2.992 19.236 1.00 93.38 176 PHE A CA 1
ATOM 1405 C C . PHE A 1 176 ? -5.237 3.991 20.391 1.00 93.38 176 PHE A C 1
ATOM 1407 O O . PHE A 1 176 ? -6.024 4.941 20.298 1.00 93.38 176 PHE A O 1
ATOM 1414 N N . GLN A 1 177 ? -4.504 3.776 21.488 1.00 92.12 177 GLN A N 1
ATOM 1415 C CA . GLN A 1 177 ? -4.468 4.703 22.629 1.00 92.12 177 GLN A CA 1
ATOM 1416 C C . GLN A 1 177 ? -3.590 5.928 22.347 1.00 92.12 177 GLN A C 1
ATOM 1418 O O . GLN A 1 177 ? -3.777 6.986 22.942 1.00 92.12 177 GLN A O 1
ATOM 1423 N N . SER A 1 178 ? -2.652 5.807 21.405 1.00 91.50 178 SER A N 1
ATOM 1424 C CA . SER A 1 178 ? -1.740 6.873 21.005 1.00 91.50 178 SER A CA 1
ATOM 1425 C C . SER A 1 178 ? -1.564 6.901 19.491 1.00 91.50 178 SER A C 1
ATOM 1427 O O . SER A 1 178 ? -1.658 5.884 18.810 1.00 91.50 178 SER A O 1
ATOM 1429 N N . LYS A 1 179 ? -1.264 8.084 18.945 1.00 88.31 179 LYS A N 1
ATOM 1430 C CA . LYS A 1 179 ? -0.871 8.215 17.535 1.00 88.31 179 LYS A CA 1
ATOM 1431 C C . LYS A 1 179 ? 0.533 7.674 17.264 1.00 88.31 179 LYS A C 1
ATOM 1433 O O . LYS A 1 179 ? 0.831 7.358 16.117 1.00 88.31 179 LYS A O 1
ATOM 1438 N N . MET A 1 180 ? 1.380 7.569 18.290 1.00 88.94 180 MET A N 1
ATOM 1439 C CA . MET A 1 180 ? 2.758 7.088 18.140 1.00 88.94 180 MET A CA 1
ATOM 1440 C C . MET A 1 180 ? 2.811 5.595 17.792 1.00 88.94 180 MET A C 1
ATOM 1442 O O . MET A 1 180 ? 3.651 5.195 16.998 1.00 88.94 180 MET A O 1
ATOM 1446 N N . SER A 1 181 ? 1.872 4.800 18.314 1.00 91.94 181 SER A N 1
ATOM 1447 C CA . SER A 1 181 ? 1.756 3.357 18.062 1.00 91.94 181 SER A CA 1
ATOM 1448 C C . SER A 1 181 ? 0.860 3.014 16.868 1.00 91.94 181 SER A C 1
ATOM 1450 O O . SER A 1 181 ? 0.602 1.844 16.614 1.00 91.94 181 SER A O 1
ATOM 1452 N N . LEU A 1 182 ? 0.369 4.007 16.112 1.00 93.38 182 LEU A N 1
ATOM 1453 C CA . LEU A 1 182 ? -0.693 3.808 15.117 1.00 93.38 182 LEU A CA 1
ATOM 1454 C C . LEU A 1 182 ? -0.368 2.695 14.110 1.00 93.38 182 LEU A C 1
ATOM 1456 O O . LEU A 1 182 ? -1.226 1.874 13.806 1.00 93.38 182 LEU A O 1
ATOM 1460 N N . GLN A 1 183 ? 0.853 2.674 13.572 1.00 93.38 183 GLN A N 1
ATOM 1461 C CA . GLN A 1 183 ? 1.242 1.676 12.574 1.00 93.38 183 GLN A CA 1
ATOM 1462 C C . GLN A 1 183 ? 1.353 0.269 13.178 1.00 93.38 183 GLN A C 1
ATOM 1464 O O . GLN A 1 183 ? 0.926 -0.697 12.546 1.00 93.38 183 GLN A O 1
ATOM 1469 N N . GLU A 1 184 ? 1.898 0.154 14.388 1.00 95.38 184 GLU A N 1
ATOM 1470 C CA . GLU A 1 184 ? 2.007 -1.112 15.121 1.00 95.38 184 GLU A CA 1
ATOM 1471 C C . GLU A 1 184 ? 0.616 -1.658 15.458 1.00 95.38 184 GLU A C 1
ATOM 1473 O O . GLU A 1 184 ? 0.313 -2.810 15.150 1.00 95.38 184 GLU A O 1
ATOM 1478 N N . ASP A 1 185 ? -0.273 -0.792 15.953 1.00 96.69 185 ASP A N 1
ATOM 1479 C CA . ASP A 1 185 ? -1.666 -1.126 16.240 1.00 96.69 185 ASP A CA 1
ATOM 1480 C C . ASP A 1 185 ? -2.391 -1.620 14.972 1.00 96.69 185 ASP A C 1
ATOM 1482 O O . ASP A 1 185 ? -3.057 -2.654 15.004 1.00 96.69 185 ASP A O 1
ATOM 1486 N N . ILE A 1 186 ? -2.221 -0.952 13.818 1.00 96.88 186 ILE A N 1
ATOM 1487 C CA . ILE A 1 186 ? -2.774 -1.421 12.528 1.00 96.88 186 ILE A CA 1
ATOM 1488 C C . ILE A 1 186 ? -2.269 -2.828 12.194 1.00 96.88 186 ILE A C 1
ATOM 1490 O O . ILE A 1 186 ? -3.060 -3.685 11.792 1.00 96.88 186 ILE A O 1
ATOM 1494 N N . ILE A 1 187 ? -0.962 -3.062 12.330 1.00 96.44 187 ILE A N 1
ATOM 1495 C CA . ILE A 1 187 ? -0.334 -4.351 12.025 1.00 96.44 187 ILE A CA 1
ATOM 1496 C C . ILE A 1 187 ? -0.946 -5.458 12.884 1.00 96.44 187 ILE A C 1
ATOM 1498 O O . ILE A 1 187 ? -1.290 -6.516 12.356 1.00 96.44 187 ILE A O 1
ATOM 1502 N N . GLU A 1 188 ? -1.123 -5.213 14.180 1.00 96.00 188 GLU A N 1
ATOM 1503 C CA . GLU A 1 188 ? -1.733 -6.173 15.096 1.00 96.00 188 GLU A CA 1
ATOM 1504 C C . GLU A 1 188 ? -3.192 -6.477 14.746 1.00 96.00 188 GLU A C 1
ATOM 1506 O O . GLU A 1 188 ? -3.556 -7.651 14.647 1.00 96.00 188 GLU A O 1
ATOM 1511 N N . ILE A 1 189 ? -4.011 -5.451 14.475 1.00 96.56 189 ILE A N 1
ATOM 1512 C CA . ILE A 1 189 ? -5.407 -5.644 14.050 1.00 96.56 189 ILE A CA 1
ATOM 1513 C C . ILE A 1 189 ? -5.475 -6.541 12.814 1.00 96.56 189 ILE A C 1
ATOM 1515 O O . ILE A 1 189 ? -6.249 -7.496 12.759 1.00 96.56 189 ILE A O 1
ATOM 1519 N N . VAL A 1 190 ? -4.664 -6.240 11.802 1.00 96.44 190 VAL A N 1
ATOM 1520 C CA . VAL A 1 190 ? -4.712 -6.948 10.520 1.00 96.44 190 VAL A CA 1
ATOM 1521 C C . VAL A 1 190 ? -4.186 -8.376 10.663 1.00 96.44 190 VAL A C 1
ATOM 1523 O O . VAL A 1 190 ? -4.737 -9.287 10.046 1.00 96.44 190 VAL A O 1
ATOM 1526 N N . LYS A 1 191 ? -3.166 -8.610 11.496 1.00 95.56 191 LYS A N 1
ATOM 1527 C CA . LYS A 1 191 ? -2.708 -9.966 11.830 1.00 95.56 191 LYS A CA 1
ATOM 1528 C C . LYS A 1 191 ? -3.802 -10.773 12.530 1.00 95.56 191 LYS A C 1
ATOM 1530 O O . LYS A 1 191 ? -4.075 -11.894 12.109 1.00 95.56 191 LYS A O 1
ATOM 1535 N N . ALA A 1 192 ? -4.483 -10.187 13.516 1.00 94.88 192 ALA A N 1
ATOM 1536 C CA . ALA A 1 192 ? -5.589 -10.841 14.213 1.00 94.88 192 ALA A CA 1
ATOM 1537 C C . ALA A 1 192 ? -6.726 -11.230 13.250 1.00 94.88 192 ALA A C 1
ATOM 1539 O O . ALA A 1 192 ? -7.231 -12.349 13.303 1.00 94.88 192 ALA A O 1
ATOM 1540 N N . VAL A 1 193 ? -7.083 -10.350 12.305 1.00 95.31 193 VAL A N 1
ATOM 1541 C CA . VAL A 1 193 ? -8.089 -10.651 11.270 1.00 95.31 193 VAL A CA 1
ATOM 1542 C C . VAL A 1 193 ? -7.662 -11.836 10.407 1.00 95.31 193 VAL A C 1
ATOM 1544 O O . VAL A 1 193 ? -8.474 -12.719 10.131 1.00 95.31 193 VAL A O 1
ATOM 1547 N N . ASN A 1 194 ? -6.401 -11.857 9.973 1.00 95.12 194 ASN A N 1
ATOM 1548 C CA . ASN A 1 194 ? -5.880 -12.888 9.080 1.00 95.12 194 ASN A CA 1
ATOM 1549 C C . ASN A 1 194 ? -5.673 -14.254 9.756 1.00 95.12 194 ASN A C 1
ATOM 1551 O O . ASN A 1 194 ? -5.488 -15.230 9.038 1.00 95.12 194 ASN A O 1
ATOM 1555 N N . GLY A 1 195 ? -5.814 -14.346 11.083 1.00 83.50 195 GLY A N 1
ATOM 1556 C CA . GLY A 1 195 ? -5.662 -15.591 11.838 1.00 83.50 195 GLY A CA 1
ATOM 1557 C C . GLY A 1 195 ? -4.200 -15.930 12.106 1.00 83.50 195 GLY A C 1
ATOM 1558 O O . GLY A 1 195 ? -3.751 -16.988 11.679 1.00 83.50 195 GLY A O 1
ATOM 1559 N N . ALA A 1 196 ? -3.486 -14.997 12.749 1.00 54.94 196 ALA A N 1
ATOM 1560 C CA . ALA A 1 196 ? -2.135 -15.217 13.272 1.00 54.94 196 ALA A CA 1
ATOM 1561 C C . ALA A 1 196 ? -2.009 -16.533 14.054 1.00 54.94 196 ALA A C 1
ATOM 1563 O O . ALA A 1 196 ? -2.955 -16.853 14.811 1.00 54.94 196 ALA A O 1
#

Solvent-accessible surface area (backbone atoms only — not comparable to full-atom values): 11387 Å² total; per-residue (Å²): 142,89,79,77,75,72,68,73,78,68,68,75,79,76,61,78,75,72,66,73,72,73,59,59,34,64,27,35,38,27,38,86,87,69,46,77,47,77,36,30,36,48,61,46,68,41,98,84,64,58,76,35,74,76,55,49,35,63,36,47,41,34,32,49,97,87,66,51,76,47,79,43,39,36,91,69,33,46,31,38,36,37,56,56,97,92,41,79,44,57,32,32,40,39,50,51,92,42,88,85,41,61,25,38,24,36,69,78,44,88,44,89,46,36,28,35,29,35,45,78,43,56,50,97,87,65,49,77,76,42,44,40,37,32,39,37,38,77,85,74,50,72,46,67,46,49,72,82,52,56,61,68,57,51,45,51,54,53,36,63,73,37,68,89,40,65,69,58,40,55,48,52,71,73,37,65,85,47,80,88,47,41,69,60,40,50,51,51,54,45,39,60,69,48,63,113

pLDDT: mean 87.8, std 14.71, range [41.53, 98.25]

Sequence (196 aa):
MRQFILLLFLLPIFGNSNAQTPSTVPGYYVTYSNDTVYTKIKLPKSIFGGEDLSKFIYRVEIVDSFGERKKLKPEDIISYGFSHNGISHRLFSKPMMSPKNLKFLKPVILGQKTSVYQLLTVNQSGAVLGTSYTFENTGGRFAFLVNTMSLSKFKSELKAFYKENLTVQQLIDTKFQSKMSLQEDIIEIVKAVNGA

Foldseek 3Di:
DPDDPVVVVPPPPPVPCVVPDFDWFWKWFAFPVRDIGTWIWGFDADPVGDGDCLCQFAWIWTQHPVRDIDIDGLVGGQWMWGDDPNDTFIWGFQAAPDRPRTTTWGWPDDFQAKTKTKDFDADPVRHTPWMWMWMAGPVRDIDIDILPDDLVVRLVSVCVVVVVPPVLNVLSVVPSPDSVCVSVSVVVSVCVRRPD

Secondary structure (DSSP, 8-state):
--SSSGGGG--------------EEEEEEE-TT--EEEEEEEPPBPTTSSB-GGGGGT-EEEE-TTS-EEEE-TTT-SEEEEEETTEEEEEEEEEESEEEEEEEEEEEE--SSEEEEEEEEE-TTS-EEEEEEEEEETTS-EEEEETTS-HHHHHHHHHHHTTT-HHHHHHHHHS-S-STTHHHHHHHHHHHHHT-

Nearest PDB structures (foldseek):
  4kh8-assembly1_A  TM=2.600E-01  e=9.101E-02  Enterococcus faecalis V583
  6ojj-assembly1_A  TM=3.357E-01  e=6.916E-01  Saccharomyces cerevisiae S288C
  3tzg-assembly2_B  TM=3.097E-01  e=6.179E-01  Phocaeicola vulgatus ATCC 8482
  3tzg-assembly1_A  TM=3.030E-01  e=6.537E-01  Phocaeicola vulgatus ATCC 8482
  3rpx-assembly1_A  TM=2.804E-01  e=1.148E+00  Homo sapiens

Organism: NCBI:txid1233460

Radius of gyration: 23.47 Å; Cα contacts (8 Å, |Δi|>4): 322; chains: 1; bounding box: 67×55×66 Å

Mean predicted aligned error: 8.1 Å